Protein AF-A0A4Z0ADA4-F1 (afdb_monomer)

Structure (mmCIF, N/CA/C/O backbone):
data_AF-A0A4Z0ADA4-F1
#
_entry.id   AF-A0A4Z0ADA4-F1
#
loop_
_atom_site.group_PDB
_atom_site.id
_atom_site.type_symbol
_atom_site.label_atom_id
_atom_site.label_alt_id
_atom_site.label_comp_id
_atom_site.label_asym_id
_atom_site.label_entity_id
_atom_site.label_seq_id
_atom_site.pdbx_PDB_ins_code
_atom_site.Cartn_x
_atom_site.Cartn_y
_atom_site.Cartn_z
_atom_site.occupancy
_atom_site.B_iso_or_equiv
_atom_site.auth_seq_id
_atom_site.auth_comp_id
_atom_site.auth_asym_id
_atom_site.auth_atom_id
_atom_site.pdbx_PDB_model_num
ATOM 1 N N . MET A 1 1 ? -15.055 -8.384 21.457 1.00 93.94 1 MET A N 1
ATOM 2 C CA . MET A 1 1 ? -15.969 -7.223 21.439 1.00 93.94 1 MET A CA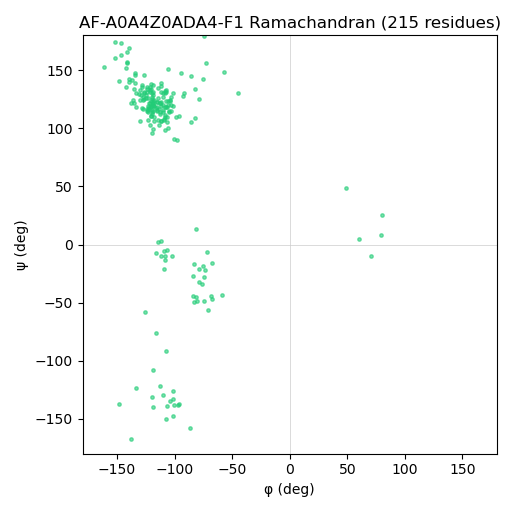 1
ATOM 3 C C . MET A 1 1 ? -16.482 -7.024 20.022 1.00 93.94 1 MET A C 1
ATOM 5 O O . MET A 1 1 ? -15.738 -7.293 19.085 1.00 93.94 1 MET A O 1
ATOM 9 N N . GLN A 1 2 ? -17.731 -6.590 19.859 1.00 96.06 2 GLN A N 1
ATOM 10 C CA . GLN A 1 2 ? -18.304 -6.251 18.555 1.00 96.06 2 GLN A CA 1
ATOM 11 C C . GLN A 1 2 ? -18.929 -4.854 18.621 1.00 96.06 2 GLN A C 1
ATOM 13 O O . GLN A 1 2 ? -19.578 -4.530 19.613 1.00 96.06 2 GLN A O 1
ATOM 18 N N . VAL A 1 3 ? -18.714 -4.047 17.584 1.00 97.62 3 VAL A N 1
ATOM 19 C CA . VAL A 1 3 ? -19.292 -2.709 17.409 1.00 97.62 3 VAL A CA 1
ATOM 20 C C . VAL A 1 3 ? -20.007 -2.683 16.063 1.00 97.62 3 VAL A C 1
ATOM 22 O O . VAL A 1 3 ? -19.400 -2.997 15.039 1.00 97.62 3 VAL A O 1
ATOM 25 N N . GLN A 1 4 ? -21.283 -2.303 16.060 1.00 98.19 4 GLN A N 1
ATOM 26 C CA . GLN A 1 4 ? -22.073 -2.155 14.842 1.00 98.19 4 GLN A CA 1
ATOM 27 C C . GLN A 1 4 ? -22.837 -0.833 14.875 1.00 98.19 4 GLN A C 1
ATOM 29 O O . GLN A 1 4 ? -23.658 -0.614 15.763 1.00 98.19 4 GLN A O 1
ATOM 34 N N . ALA A 1 5 ? -22.552 0.052 13.923 1.00 97.12 5 ALA A N 1
ATOM 35 C CA . ALA A 1 5 ? -23.195 1.361 13.801 1.00 97.12 5 ALA A CA 1
ATOM 36 C C . ALA A 1 5 ? -23.000 1.913 12.387 1.00 97.12 5 ALA A C 1
ATOM 38 O O . ALA A 1 5 ? -21.982 1.630 11.773 1.00 97.12 5 ALA A O 1
ATOM 39 N N . ALA A 1 6 ? -23.902 2.756 11.877 1.00 98.06 6 ALA A N 1
ATOM 40 C CA . ALA A 1 6 ? -23.696 3.392 10.568 1.00 98.06 6 ALA A CA 1
ATOM 41 C C . ALA A 1 6 ? -22.396 4.223 10.535 1.00 98.06 6 ALA A C 1
ATOM 43 O O . ALA A 1 6 ? -21.601 4.130 9.605 1.00 98.06 6 ALA A O 1
ATOM 44 N N . THR A 1 7 ? -22.125 4.992 11.590 1.00 98.38 7 THR A N 1
ATOM 45 C CA . THR A 1 7 ? -20.853 5.700 11.767 1.00 98.38 7 THR A CA 1
ATOM 46 C C . THR A 1 7 ? -20.256 5.365 13.126 1.00 98.38 7 THR A C 1
ATOM 48 O O . THR A 1 7 ? -20.930 5.493 14.145 1.00 98.38 7 THR A O 1
ATOM 51 N N . VAL A 1 8 ? -18.974 5.008 13.142 1.00 98.62 8 VAL A N 1
ATOM 52 C CA . VAL A 1 8 ? -18.160 4.900 14.356 1.00 98.62 8 VAL A CA 1
ATOM 53 C C . VAL A 1 8 ? -17.173 6.061 14.349 1.00 98.62 8 VAL A C 1
ATOM 55 O O . VAL A 1 8 ? -16.285 6.100 13.503 1.00 98.62 8 VAL A O 1
ATOM 58 N N . ARG A 1 9 ? -17.340 7.015 15.271 1.00 98.56 9 ARG A N 1
ATOM 59 C CA . ARG A 1 9 ? -16.343 8.058 15.554 1.00 98.56 9 ARG A CA 1
ATOM 60 C C . ARG A 1 9 ? -15.641 7.712 16.855 1.00 98.56 9 ARG A C 1
ATOM 62 O O . ARG A 1 9 ? -16.312 7.533 17.870 1.00 98.56 9 ARG A O 1
ATOM 69 N N . ASN A 1 10 ? -14.321 7.609 16.820 1.00 98.44 10 ASN A N 1
ATOM 70 C CA . ASN A 1 10 ? -13.512 7.342 17.997 1.00 98.44 10 ASN A CA 1
ATOM 71 C C . ASN A 1 10 ? -12.471 8.443 18.190 1.00 98.44 10 ASN A C 1
ATOM 73 O O . ASN A 1 10 ? -11.470 8.481 17.482 1.00 98.44 10 ASN A O 1
ATOM 77 N N . GLU A 1 11 ? -12.692 9.291 19.189 1.00 98.19 11 GLU A N 1
ATOM 78 C CA . GLU A 1 11 ? -11.723 10.289 19.673 1.00 98.19 11 GLU A CA 1
ATOM 79 C C . GLU A 1 11 ? -11.041 9.831 20.978 1.00 98.19 11 GLU A C 1
ATOM 81 O O . GLU A 1 11 ? -10.076 10.437 21.431 1.00 98.19 11 GLU A O 1
ATOM 86 N N . GLY A 1 12 ? -11.537 8.743 21.582 1.00 97.69 12 GLY A N 1
ATOM 87 C CA . GLY A 1 12 ? -11.034 8.160 22.823 1.00 97.69 12 GLY A CA 1
ATOM 88 C C . GLY A 1 12 ? -10.341 6.822 22.584 1.00 97.69 12 GLY A C 1
ATOM 89 O O . GLY A 1 12 ? -9.465 6.701 21.731 1.00 97.69 12 GLY A O 1
ATOM 90 N N . LYS A 1 13 ? -10.724 5.798 23.353 1.00 95.81 13 LYS A N 1
ATOM 91 C CA . LYS A 1 13 ? -10.190 4.440 23.209 1.00 95.81 13 LYS A CA 1
ATOM 92 C C . LYS A 1 13 ? -11.311 3.426 23.007 1.00 95.81 13 LYS A C 1
ATOM 94 O O . LYS A 1 13 ? -12.223 3.344 23.826 1.00 95.81 13 LYS A O 1
ATOM 99 N N . ILE A 1 14 ? -11.197 2.594 21.977 1.00 96.31 14 ILE A N 1
ATOM 100 C CA . ILE A 1 14 ? -11.996 1.374 21.812 1.00 96.31 14 ILE A CA 1
ATOM 101 C C . ILE A 1 14 ? -11.025 0.204 21.915 1.00 96.31 14 ILE A C 1
ATOM 103 O O . ILE A 1 14 ? -10.229 -0.041 21.009 1.00 96.31 14 ILE A O 1
ATOM 107 N N . VAL A 1 15 ? -11.081 -0.516 23.036 1.00 94.38 15 VAL A N 1
ATOM 108 C CA . VAL A 1 15 ? -10.117 -1.575 23.353 1.00 94.38 15 VAL A CA 1
ATOM 109 C C . VAL A 1 15 ? -10.800 -2.929 23.529 1.00 94.38 15 VAL A C 1
ATOM 111 O O . VAL A 1 15 ? -11.848 -3.037 24.163 1.00 94.38 15 VAL A O 1
ATOM 114 N N . SER A 1 16 ? -10.204 -3.994 22.993 1.00 94.19 16 SER A N 1
ATOM 115 C CA . SER A 1 16 ? -10.592 -5.373 23.292 1.00 94.19 16 SER A CA 1
ATOM 116 C C . SER A 1 16 ? -9.404 -6.156 23.833 1.00 94.19 16 SER A C 1
ATOM 118 O O . SER A 1 16 ? -8.394 -6.312 23.154 1.00 94.19 16 SER A O 1
ATOM 120 N N . GLY A 1 17 ? -9.538 -6.655 25.065 1.00 86.69 17 GLY A N 1
ATOM 121 C CA . GLY A 1 17 ? -8.470 -7.375 25.762 1.00 86.69 17 GLY A CA 1
ATOM 122 C C . GLY A 1 17 ? -7.414 -6.487 26.402 1.00 86.69 17 GLY A C 1
ATOM 123 O O . GLY A 1 17 ? -6.298 -6.948 26.609 1.00 86.69 17 GLY A O 1
ATOM 124 N N . ILE A 1 18 ? -7.772 -5.248 26.734 1.00 82.06 18 ILE A N 1
ATOM 125 C CA . ILE A 1 18 ? -7.020 -4.386 27.646 1.00 82.06 18 ILE A CA 1
ATOM 126 C C . ILE A 1 18 ? -7.919 -4.149 28.862 1.00 82.06 18 ILE A C 1
ATOM 128 O O . ILE A 1 18 ? -9.033 -3.651 28.700 1.00 82.06 18 ILE A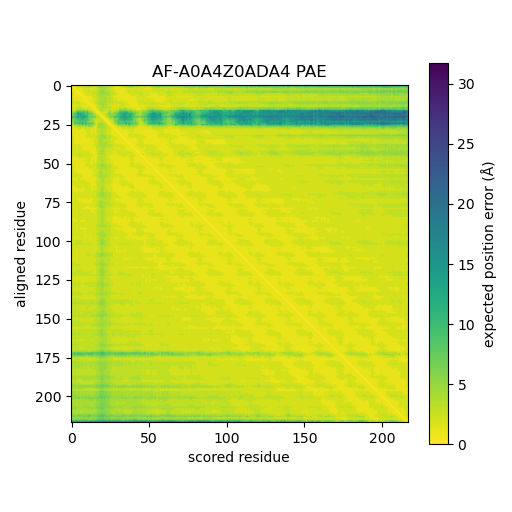 O 1
ATOM 132 N N . GLN A 1 19 ? -7.479 -4.566 30.047 1.00 78.81 19 GLN A N 1
ATOM 133 C CA . GLN A 1 19 ? -8.206 -4.401 31.309 1.00 78.81 19 GLN A CA 1
ATOM 134 C C . GLN A 1 19 ? -7.212 -3.973 32.392 1.00 78.81 19 GLN A C 1
ATOM 136 O O . GLN A 1 19 ? -6.231 -4.679 32.608 1.00 78.81 19 GLN A O 1
ATOM 141 N N . ASP A 1 20 ? -7.437 -2.821 33.031 1.00 82.06 20 ASP A N 1
ATOM 142 C CA . ASP A 1 20 ? -6.551 -2.237 34.058 1.00 82.06 20 ASP A CA 1
ATOM 143 C C . ASP A 1 20 ? -5.071 -2.191 33.624 1.00 82.06 20 ASP A C 1
ATOM 145 O O . ASP A 1 20 ? -4.185 -2.692 34.314 1.00 82.06 20 ASP A O 1
ATOM 149 N N . ASP A 1 21 ? -4.821 -1.690 32.408 1.00 79.75 21 ASP A N 1
ATOM 150 C CA . ASP A 1 21 ? -3.514 -1.655 31.725 1.00 79.75 21 ASP A CA 1
ATOM 151 C C . ASP A 1 21 ? -2.849 -3.023 31.473 1.00 79.75 21 ASP A C 1
ATOM 153 O O . ASP A 1 21 ? -1.754 -3.108 30.911 1.00 79.75 21 ASP A O 1
ATOM 157 N N . LYS A 1 22 ? -3.530 -4.129 31.792 1.00 81.75 22 LYS A N 1
ATOM 158 C CA . LYS A 1 22 ? -3.084 -5.483 31.464 1.00 81.75 22 LYS A CA 1
ATOM 159 C C . LYS A 1 22 ? -3.653 -5.926 30.126 1.00 81.75 22 LYS A C 1
ATOM 161 O O . LYS A 1 22 ? -4.860 -5.888 29.878 1.00 81.75 22 LYS A O 1
ATOM 166 N N . ARG A 1 23 ? -2.767 -6.427 29.264 1.00 83.06 23 ARG A N 1
ATOM 167 C CA . ARG A 1 23 ? -3.145 -7.039 27.990 1.00 83.06 23 ARG A CA 1
ATOM 168 C C . ARG A 1 23 ? -3.556 -8.494 28.208 1.00 83.06 23 ARG A C 1
ATOM 170 O O . ARG A 1 23 ? -2.718 -9.355 28.458 1.00 83.06 23 ARG A O 1
ATOM 177 N N . ILE A 1 24 ? -4.846 -8.776 28.070 1.00 86.81 24 ILE A N 1
ATOM 178 C CA . ILE A 1 24 ? -5.400 -10.132 28.021 1.00 86.81 24 ILE A CA 1
ATOM 179 C C . ILE A 1 24 ? -5.311 -10.603 26.573 1.00 86.81 24 ILE A C 1
ATOM 181 O O . ILE A 1 24 ? -6.077 -10.137 25.731 1.00 86.81 24 ILE A O 1
ATOM 185 N N . ALA A 1 25 ? -4.373 -11.499 26.273 1.00 84.69 25 ALA A N 1
ATOM 186 C CA . ALA A 1 25 ? -4.091 -11.943 24.909 1.00 84.69 25 ALA A CA 1
ATOM 187 C C . ALA A 1 25 ? -5.320 -12.539 24.188 1.00 84.69 25 ALA A C 1
ATOM 189 O O . ALA A 1 25 ? -6.191 -13.162 24.799 1.00 84.69 25 ALA A O 1
ATOM 190 N N . GLY A 1 26 ? -5.369 -12.353 22.865 1.00 86.75 26 GLY A N 1
ATOM 191 C CA . GLY A 1 26 ? -6.292 -13.071 21.981 1.00 86.75 26 GLY A CA 1
ATOM 192 C C . GLY A 1 26 ? -7.734 -12.555 21.940 1.00 86.75 26 GLY A C 1
ATOM 193 O O . GLY A 1 26 ? -8.584 -13.193 21.318 1.00 86.75 26 GLY A O 1
ATOM 194 N N . LYS A 1 27 ? -8.056 -11.411 22.557 1.00 94.31 27 LYS A N 1
ATOM 195 C CA . LYS A 1 27 ? -9.415 -10.855 22.475 1.00 94.31 27 LYS A CA 1
ATOM 196 C C . LYS A 1 27 ? -9.620 -10.145 21.140 1.00 94.31 27 LYS A C 1
ATOM 198 O O . LYS A 1 27 ? -8.871 -9.248 20.766 1.00 94.31 27 LYS A O 1
ATOM 203 N N . GLN A 1 28 ? -10.659 -10.567 20.428 1.00 95.69 28 GLN A N 1
ATOM 204 C CA . GLN A 1 28 ? -10.991 -10.051 19.105 1.00 95.69 28 GLN A CA 1
ATOM 205 C C . GLN A 1 28 ? -11.854 -8.790 19.188 1.00 95.69 28 GLN A C 1
ATOM 207 O O . GLN A 1 28 ? -12.748 -8.698 20.039 1.00 95.69 28 GLN A O 1
ATOM 212 N N . LEU A 1 29 ? -11.650 -7.867 18.253 1.00 97.75 29 LEU A N 1
ATOM 213 C CA . LEU A 1 29 ? -12.504 -6.708 18.014 1.00 97.75 29 LEU A CA 1
ATOM 214 C C . LEU A 1 29 ? -13.059 -6.788 16.593 1.00 97.75 29 LEU A C 1
ATOM 216 O O . LEU A 1 29 ? -12.295 -6.812 15.635 1.00 97.75 29 LEU A O 1
ATOM 220 N N . LYS A 1 30 ? -14.385 -6.810 16.452 1.00 98.56 30 LYS A N 1
ATOM 221 C CA . LYS A 1 30 ? -15.051 -6.643 15.157 1.00 98.56 30 LYS A CA 1
ATOM 222 C C . LYS A 1 30 ? -15.768 -5.298 15.108 1.00 98.56 30 LYS A C 1
ATOM 224 O O . LYS A 1 30 ? -16.536 -4.996 16.020 1.00 98.56 30 LYS A O 1
ATOM 229 N N . ILE A 1 31 ? -15.550 -4.531 14.048 1.00 98.69 31 ILE A N 1
ATOM 230 C CA . ILE A 1 31 ? -16.257 -3.282 13.761 1.00 98.69 31 ILE A CA 1
ATOM 231 C C . ILE A 1 31 ? -16.956 -3.432 12.412 1.00 98.69 31 ILE A C 1
ATOM 233 O O . ILE A 1 31 ? -16.308 -3.704 11.404 1.00 98.69 31 ILE A O 1
ATOM 237 N N . THR A 1 32 ? -18.270 -3.236 12.389 1.00 98.75 32 THR A N 1
ATOM 238 C CA . THR A 1 32 ? -19.053 -3.145 11.154 1.00 98.75 32 THR A CA 1
ATOM 239 C C . THR A 1 32 ? -19.713 -1.774 11.093 1.00 98.75 32 THR A C 1
ATOM 241 O O . THR A 1 32 ? -20.499 -1.427 11.975 1.00 98.75 32 THR A O 1
ATOM 244 N N . ALA A 1 33 ? -19.391 -0.994 10.064 1.00 98.44 33 ALA A N 1
ATOM 245 C CA . ALA A 1 33 ? -19.934 0.345 9.889 1.00 98.44 33 ALA A CA 1
ATOM 246 C C . ALA A 1 33 ? -20.120 0.721 8.419 1.00 98.44 33 ALA A C 1
ATOM 248 O O . ALA A 1 33 ? -19.703 -0.004 7.530 1.00 98.44 33 ALA A O 1
ATOM 249 N N . GLU A 1 34 ? -20.736 1.862 8.133 1.00 98.56 34 GLU A N 1
ATOM 250 C CA . GLU A 1 34 ? -20.573 2.499 6.822 1.00 98.56 34 GLU A CA 1
ATOM 251 C C . GLU A 1 34 ? -19.293 3.336 6.832 1.00 98.56 34 GLU A C 1
ATOM 253 O O . GLU A 1 34 ? -18.482 3.241 5.912 1.00 98.56 34 GLU A O 1
ATOM 258 N N . ARG A 1 35 ? -19.061 4.095 7.908 1.00 98.75 35 ARG A N 1
ATOM 259 C CA . ARG A 1 35 ? -17.850 4.901 8.087 1.00 98.75 35 ARG A CA 1
ATOM 260 C C . ARG A 1 35 ? -17.218 4.690 9.457 1.00 98.75 35 ARG A C 1
ATOM 262 O O . ARG A 1 35 ? -17.887 4.834 10.480 1.00 98.75 35 ARG A O 1
ATOM 269 N N . LEU A 1 36 ? -15.920 4.407 9.464 1.00 98.81 36 LEU A N 1
ATOM 270 C CA . LEU A 1 36 ? -15.072 4.423 10.653 1.00 98.81 36 LEU A CA 1
ATOM 271 C C . LEU A 1 36 ? -14.154 5.647 10.591 1.00 98.81 36 LEU A C 1
ATOM 273 O O . LEU A 1 36 ? -13.412 5.801 9.629 1.00 98.81 36 LEU A O 1
ATOM 277 N N . ASP A 1 37 ? -14.210 6.495 11.609 1.00 98.88 37 ASP A N 1
ATOM 278 C CA . ASP A 1 37 ? -13.354 7.667 11.792 1.00 98.88 37 ASP A CA 1
ATOM 279 C C . ASP A 1 37 ? -12.624 7.510 13.129 1.00 98.88 37 ASP A C 1
ATOM 281 O O . ASP A 1 37 ? -13.227 7.632 14.200 1.00 98.88 37 ASP A O 1
ATOM 285 N N . ASN A 1 38 ? -11.349 7.135 13.061 1.00 98.81 38 ASN A N 1
ATOM 286 C CA . ASN A 1 38 ? -10.506 6.926 14.226 1.00 98.81 38 ASN A CA 1
ATOM 287 C C . ASN A 1 38 ? -9.469 8.041 14.359 1.00 98.81 38 ASN A C 1
ATOM 289 O O . ASN A 1 38 ? -8.494 8.087 13.608 1.00 98.81 38 ASN A O 1
ATOM 293 N N . GLN A 1 39 ? -9.656 8.881 15.370 1.00 98.69 39 GLN A N 1
ATOM 294 C CA . GLN A 1 39 ? -8.739 9.952 15.765 1.00 98.69 39 GLN A CA 1
ATOM 295 C C . GLN A 1 39 ? -8.033 9.629 17.090 1.00 98.69 39 GLN A C 1
ATOM 297 O O . GLN A 1 39 ? -6.959 10.158 17.362 1.00 98.69 39 GLN A O 1
ATOM 302 N N . GLY A 1 40 ? -8.614 8.727 17.887 1.00 98.50 40 GLY A N 1
ATOM 303 C CA . GLY A 1 40 ? -8.036 8.181 19.110 1.00 98.50 40 GLY A CA 1
ATOM 304 C C . GLY A 1 40 ? -7.333 6.835 18.896 1.00 98.50 40 GLY A C 1
ATOM 305 O O . GLY A 1 40 ? -6.600 6.630 17.927 1.00 98.50 40 GLY A O 1
ATOM 306 N N . GLU A 1 41 ? -7.547 5.900 19.822 1.00 97.94 41 GLU A N 1
ATOM 307 C CA . GLU A 1 41 ? -6.932 4.569 19.833 1.00 97.94 41 GLU A CA 1
ATOM 308 C C . GLU A 1 41 ? -7.973 3.462 19.582 1.00 97.94 41 GLU A C 1
ATOM 310 O O . GLU A 1 41 ? -8.931 3.310 20.344 1.00 97.94 41 GLU A O 1
ATOM 315 N N . LEU A 1 42 ? -7.761 2.645 18.548 1.00 97.75 42 LEU A N 1
ATOM 316 C CA . LEU A 1 42 ? -8.396 1.335 18.383 1.00 97.75 42 LEU A CA 1
ATOM 317 C C . LEU A 1 42 ? -7.371 0.262 18.749 1.00 97.75 42 LEU A C 1
ATOM 319 O O . LEU A 1 42 ? -6.328 0.174 18.104 1.00 97.75 42 LEU A O 1
ATOM 323 N N . ASN A 1 43 ? -7.660 -0.564 19.752 1.00 96.19 43 ASN A N 1
ATOM 324 C CA . ASN A 1 43 ? -6.721 -1.581 20.223 1.00 96.19 43 ASN A CA 1
ATOM 325 C C . ASN A 1 43 ? -7.384 -2.961 20.332 1.00 96.19 43 ASN A C 1
ATOM 327 O O . ASN A 1 43 ? -8.378 -3.123 21.041 1.00 96.19 43 ASN A O 1
ATOM 331 N N . ALA A 1 44 ? -6.830 -3.971 19.666 1.00 96.81 44 ALA A N 1
ATOM 332 C CA . ALA A 1 44 ? -7.249 -5.362 19.815 1.00 96.81 44 ALA A CA 1
ATOM 333 C C . ALA A 1 44 ? -6.066 -6.235 20.249 1.00 96.81 44 ALA A C 1
ATOM 335 O O . ALA A 1 44 ? -5.108 -6.428 19.507 1.00 96.81 44 ALA A O 1
ATOM 336 N N . SER A 1 45 ? -6.137 -6.842 21.433 1.00 95.81 45 SER A N 1
ATOM 337 C CA . SER A 1 45 ? -5.070 -7.736 21.902 1.00 95.81 45 SER A CA 1
ATOM 338 C C . SER A 1 45 ? -4.948 -9.032 21.085 1.00 95.81 45 SER A C 1
ATOM 340 O O . SER A 1 45 ? -3.951 -9.744 21.221 1.00 95.81 45 SER A O 1
ATOM 342 N N . GLY A 1 46 ? -5.975 -9.356 20.292 1.00 97.12 46 GLY A N 1
ATOM 343 C CA . GLY A 1 46 ? -6.021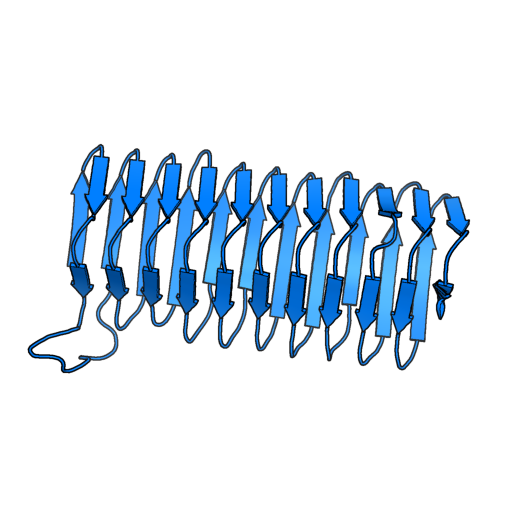 -10.409 19.283 1.00 97.12 46 GLY A CA 1
ATOM 344 C C . GLY A 1 46 ? -6.294 -9.833 17.890 1.00 97.12 46 GLY A C 1
ATOM 345 O O . GLY A 1 46 ? -5.644 -8.885 17.459 1.00 97.12 46 GLY A O 1
ATOM 346 N N . HIS A 1 47 ? -7.254 -10.421 17.175 1.00 98.19 47 HIS A N 1
ATOM 347 C CA . HIS A 1 47 ? -7.591 -10.007 15.813 1.00 98.19 47 HIS A CA 1
ATOM 348 C C . HIS A 1 47 ? -8.538 -8.796 15.779 1.00 98.19 47 HIS A C 1
ATOM 350 O O . HIS A 1 47 ? -9.566 -8.793 16.465 1.00 98.19 47 HIS A O 1
ATOM 356 N N . LEU A 1 48 ? -8.222 -7.808 14.942 1.00 98.69 48 LEU A N 1
ATOM 357 C CA . LEU A 1 48 ? -9.109 -6.711 14.562 1.00 98.69 48 LEU A CA 1
ATOM 358 C C . LEU A 1 48 ? -9.710 -6.977 13.175 1.00 98.69 48 LEU A C 1
ATOM 360 O O . LEU A 1 48 ? -8.985 -7.019 12.188 1.00 98.69 48 LEU A O 1
ATOM 364 N N . ALA A 1 49 ? -11.033 -7.083 13.090 1.00 98.81 49 ALA A N 1
ATOM 365 C CA . ALA A 1 49 ? -11.760 -7.144 11.826 1.00 98.81 49 ALA A CA 1
ATOM 366 C C . ALA A 1 49 ? -12.596 -5.872 11.640 1.00 98.81 49 ALA A C 1
ATOM 368 O O . ALA A 1 49 ? -13.494 -5.601 12.439 1.00 98.81 49 ALA A O 1
ATOM 369 N N . VAL A 1 50 ? -12.332 -5.107 10.583 1.00 98.88 50 VAL A N 1
ATOM 370 C CA . VAL A 1 50 ? -13.115 -3.924 10.203 1.00 98.88 50 VAL A CA 1
ATOM 371 C C . VAL A 1 50 ? -13.804 -4.195 8.874 1.00 98.88 50 VAL A C 1
ATOM 373 O O . VAL A 1 50 ? -13.145 -4.539 7.901 1.00 98.88 50 VAL A O 1
ATOM 376 N N . GLN A 1 51 ? -15.121 -4.016 8.836 1.00 98.88 51 GLN A N 1
ATOM 377 C CA . GLN A 1 51 ? -15.928 -4.033 7.619 1.00 98.88 51 GLN A CA 1
ATOM 378 C C . GLN A 1 51 ? -16.632 -2.685 7.495 1.00 98.88 51 GLN A C 1
ATOM 380 O O . GLN A 1 51 ? -17.502 -2.370 8.310 1.00 98.88 51 GLN A O 1
ATOM 385 N N . ALA A 1 52 ? -16.235 -1.881 6.510 1.00 98.75 52 ALA A N 1
ATOM 386 C CA . ALA A 1 52 ? -16.758 -0.535 6.305 1.00 98.75 52 ALA A CA 1
ATOM 387 C C . ALA A 1 52 ? -16.979 -0.195 4.825 1.00 98.75 52 ALA A C 1
ATOM 389 O O . ALA A 1 52 ? -16.526 -0.915 3.940 1.00 98.75 52 ALA A O 1
ATOM 390 N N . ASN A 1 53 ? -17.652 0.917 4.523 1.00 98.56 53 ASN A N 1
ATOM 391 C CA . ASN A 1 53 ? -17.522 1.534 3.199 1.00 98.56 53 ASN A CA 1
ATOM 392 C C . ASN A 1 53 ? -16.246 2.382 3.153 1.00 98.56 53 ASN A C 1
ATOM 394 O O . ASN A 1 53 ? -15.477 2.266 2.203 1.00 98.56 53 ASN A O 1
ATOM 398 N N . ALA A 1 54 ? -16.001 3.177 4.198 1.00 98.81 54 ALA A N 1
ATOM 399 C CA . ALA A 1 54 ? -14.812 4.011 4.327 1.00 98.81 54 ALA A CA 1
ATOM 400 C C . ALA A 1 54 ? -14.186 3.904 5.725 1.00 98.81 54 ALA A C 1
ATOM 402 O O . ALA A 1 54 ? -14.891 3.918 6.740 1.00 98.81 54 ALA A O 1
ATOM 403 N N . VAL A 1 55 ? -12.857 3.845 5.770 1.00 98.94 55 VAL A N 1
ATOM 404 C CA . VAL A 1 55 ? -12.056 3.922 6.995 1.00 98.94 55 VAL A CA 1
ATOM 405 C C . VAL A 1 55 ? -11.148 5.139 6.900 1.00 98.94 55 VAL A C 1
ATOM 407 O O . VAL A 1 55 ? -10.345 5.238 5.980 1.00 98.94 55 VAL A O 1
ATOM 410 N N . GLN A 1 56 ? -11.249 6.039 7.870 1.00 98.94 56 GLN A N 1
ATOM 411 C CA . GLN A 1 56 ? -10.308 7.127 8.076 1.00 98.94 56 GLN A CA 1
ATOM 412 C C . GLN A 1 56 ? -9.604 6.915 9.413 1.00 98.94 56 GLN A C 1
ATOM 414 O O . GLN A 1 56 ? -10.250 6.823 10.456 1.00 98.94 56 GLN A O 1
ATOM 419 N N . ASN A 1 57 ? -8.279 6.840 9.376 1.00 98.88 57 ASN A N 1
ATOM 420 C CA . ASN A 1 57 ? -7.442 6.756 10.560 1.00 98.88 57 ASN A CA 1
ATOM 421 C C . ASN A 1 57 ? -6.471 7.936 10.596 1.00 98.88 57 ASN A C 1
ATOM 423 O O . ASN A 1 57 ? -5.536 8.001 9.798 1.00 98.88 57 ASN A O 1
ATOM 427 N N . THR A 1 58 ? -6.686 8.844 11.542 1.00 98.88 58 THR A N 1
ATOM 428 C CA . THR A 1 58 ? -5.741 9.914 11.892 1.00 98.88 58 THR A CA 1
ATOM 429 C C . THR A 1 58 ? -5.084 9.667 13.253 1.00 98.88 58 THR A C 1
ATOM 431 O O . THR A 1 58 ? -4.100 10.323 13.579 1.00 98.88 58 THR A O 1
ATOM 434 N N . GLY A 1 59 ? -5.619 8.728 14.040 1.00 98.75 59 GLY A N 1
ATOM 435 C CA . GLY A 1 59 ? -5.070 8.281 15.315 1.00 98.75 59 GLY A CA 1
ATOM 436 C C . GLY A 1 59 ? -4.237 7.004 15.186 1.00 98.75 59 GLY A C 1
ATOM 437 O O . GLY A 1 59 ? -3.453 6.826 14.251 1.00 98.75 59 GLY A O 1
ATOM 438 N N . LYS A 1 60 ? -4.411 6.091 16.144 1.00 98.75 60 LYS A N 1
ATOM 439 C CA . LYS A 1 60 ? -3.687 4.818 16.209 1.00 98.75 60 LYS A CA 1
ATOM 440 C C . LYS A 1 60 ? -4.637 3.628 16.134 1.00 98.75 60 LYS A C 1
ATOM 442 O O . LYS A 1 60 ? -5.592 3.539 16.903 1.00 98.75 60 LYS A O 1
ATOM 447 N N . ILE A 1 61 ? -4.312 2.678 15.267 1.00 98.75 61 ILE A N 1
ATOM 448 C CA . ILE A 1 61 ? -4.868 1.327 15.256 1.00 98.75 61 ILE A CA 1
ATOM 449 C C . ILE A 1 61 ? -3.743 0.369 15.634 1.00 98.75 61 ILE A C 1
ATOM 451 O O . ILE A 1 61 ? -2.708 0.335 14.974 1.00 98.75 61 ILE A O 1
ATOM 455 N N . ALA A 1 62 ? -3.938 -0.401 16.698 1.00 98.12 62 ALA A N 1
ATOM 456 C CA . ALA A 1 62 ? -3.006 -1.424 17.148 1.00 98.12 62 ALA A CA 1
ATOM 457 C C . ALA A 1 62 ? -3.727 -2.766 17.289 1.00 98.12 62 ALA A C 1
ATOM 459 O O . ALA A 1 62 ? -4.777 -2.847 17.930 1.00 98.12 62 ALA A O 1
ATOM 460 N N . ALA A 1 63 ? -3.174 -3.832 16.717 1.00 98.12 63 ALA A N 1
ATOM 461 C CA . ALA A 1 63 ? -3.737 -5.167 16.887 1.00 98.12 63 ALA A CA 1
ATOM 462 C C . ALA A 1 63 ? -2.665 -6.258 16.910 1.00 98.12 63 ALA A C 1
ATOM 464 O O . ALA A 1 63 ? -1.541 -6.047 16.464 1.00 98.12 63 ALA A O 1
ATOM 465 N N . ASN A 1 64 ? -3.005 -7.456 17.390 1.00 97.88 64 ASN A N 1
ATOM 466 C CA . ASN A 1 64 ? -2.134 -8.605 17.148 1.00 97.88 64 ASN A CA 1
ATOM 467 C C . ASN A 1 64 ? -2.128 -8.954 15.655 1.00 97.88 64 ASN A C 1
ATOM 469 O O . ASN A 1 64 ? -1.065 -9.084 15.079 1.00 97.88 64 ASN A O 1
ATOM 473 N N . SER A 1 65 ? -3.294 -9.028 15.016 1.00 98.75 65 SER A N 1
ATOM 474 C CA . SER A 1 65 ? -3.442 -9.075 13.553 1.00 98.75 65 SER A CA 1
ATOM 475 C C . SER A 1 65 ? -4.646 -8.238 13.141 1.00 98.75 65 SER A C 1
ATOM 477 O O . SER A 1 65 ? -5.557 -8.042 13.952 1.00 98.75 65 SER A O 1
ATOM 479 N N . ALA A 1 66 ? -4.688 -7.756 11.901 1.00 98.81 66 ALA A N 1
ATOM 480 C CA . ALA A 1 66 ? -5.812 -6.949 11.437 1.00 98.81 66 ALA A CA 1
ATOM 481 C C . ALA A 1 66 ? -6.235 -7.278 10.005 1.00 98.81 66 ALA A C 1
ATOM 483 O O . ALA A 1 66 ? -5.403 -7.509 9.132 1.00 98.81 66 ALA A O 1
ATOM 484 N N . LYS A 1 67 ? -7.548 -7.249 9.769 1.00 98.88 67 LYS A N 1
ATOM 485 C CA . LYS A 1 67 ? -8.165 -7.260 8.444 1.00 98.88 67 LYS A CA 1
ATOM 486 C C . LYS A 1 67 ? -9.077 -6.044 8.310 1.00 98.88 67 LYS A C 1
ATOM 488 O O . LYS A 1 67 ? -10.059 -5.925 9.046 1.00 98.88 67 LYS A O 1
ATOM 493 N N . LEU A 1 68 ? -8.752 -5.150 7.383 1.00 98.88 68 LEU A N 1
ATOM 494 C CA . LEU A 1 68 ? -9.546 -3.974 7.052 1.00 98.88 68 LEU A CA 1
ATOM 495 C C . LEU A 1 68 ? -10.173 -4.186 5.676 1.00 98.88 68 LEU A C 1
ATOM 497 O O . LEU A 1 68 ? -9.482 -4.146 4.665 1.00 98.88 68 LEU A O 1
ATOM 501 N N . GLU A 1 69 ? -11.480 -4.416 5.646 1.00 98.88 69 GLU A N 1
ATOM 502 C CA . GLU A 1 69 ? -12.280 -4.535 4.429 1.00 98.88 69 GLU A CA 1
ATOM 503 C C . GLU A 1 69 ? -13.119 -3.260 4.277 1.00 98.88 69 GLU A C 1
ATOM 505 O O . GLU A 1 69 ? -14.147 -3.096 4.941 1.00 98.88 69 GLU A O 1
ATOM 510 N N . ALA A 1 70 ? -12.676 -2.338 3.424 1.00 98.69 70 ALA A N 1
ATOM 511 C CA . ALA A 1 70 ? -13.413 -1.126 3.084 1.00 98.69 70 ALA A CA 1
ATOM 512 C C . ALA A 1 70 ? -13.956 -1.232 1.655 1.00 98.69 70 ALA A C 1
ATOM 514 O O . ALA A 1 70 ? -13.229 -1.584 0.743 1.00 98.69 70 ALA A O 1
ATOM 515 N N . LYS A 1 71 ? -15.228 -0.923 1.403 1.00 98.69 71 LYS A N 1
ATOM 516 C CA . LYS A 1 71 ? -15.764 -1.023 0.030 1.00 98.69 71 LYS A CA 1
ATOM 517 C C . LYS A 1 71 ? -15.278 0.077 -0.910 1.00 98.69 71 LYS A C 1
ATOM 519 O O . LYS A 1 71 ? -15.403 -0.093 -2.115 1.00 98.69 71 LYS A O 1
ATOM 524 N N . GLN A 1 72 ? -14.834 1.212 -0.376 1.00 98.81 72 GLN A N 1
ATOM 525 C CA . GLN A 1 72 ? -14.460 2.394 -1.153 1.00 98.81 72 GLN A CA 1
ATOM 526 C C . GLN A 1 72 ? -13.045 2.845 -0.817 1.00 98.81 72 GLN A C 1
ATOM 528 O O . GLN A 1 72 ? -12.203 2.907 -1.703 1.00 98.81 72 GLN A O 1
ATOM 533 N N . GLN A 1 73 ? -12.768 3.149 0.451 1.00 98.81 73 GLN A N 1
ATOM 534 C CA . GLN A 1 73 ? -11.514 3.811 0.790 1.00 98.81 73 GLN A CA 1
ATOM 535 C C . GLN A 1 73 ? -10.990 3.429 2.169 1.00 98.81 73 GLN A C 1
ATOM 537 O O . GLN A 1 73 ? -11.741 3.372 3.148 1.00 98.81 73 GLN A O 1
ATOM 542 N N . VAL A 1 74 ? -9.674 3.263 2.251 1.00 98.94 74 VAL A N 1
ATOM 543 C CA . VAL A 1 74 ? -8.911 3.337 3.494 1.00 98.94 74 VAL A CA 1
ATOM 544 C C . VAL A 1 74 ? -7.978 4.532 3.373 1.00 98.94 74 VAL A C 1
ATOM 546 O O . VAL A 1 74 ? -7.094 4.542 2.525 1.00 98.94 74 VAL A O 1
ATOM 549 N N . LYS A 1 75 ? -8.178 5.537 4.223 1.00 98.94 75 LYS A N 1
ATOM 550 C CA . LYS A 1 75 ? -7.290 6.688 4.356 1.00 98.94 75 LYS A CA 1
ATOM 551 C C . LYS A 1 75 ? -6.568 6.609 5.689 1.00 98.94 75 LYS A C 1
ATOM 553 O O . LYS A 1 75 ? -7.195 6.698 6.747 1.00 98.94 75 LYS A O 1
ATOM 558 N N . ASN A 1 76 ? -5.253 6.466 5.641 1.00 98.94 76 ASN A N 1
ATOM 559 C CA . ASN A 1 76 ? -4.403 6.429 6.816 1.00 98.94 76 ASN A CA 1
ATOM 560 C C . ASN A 1 76 ? -3.424 7.603 6.799 1.00 98.94 76 ASN A C 1
ATOM 562 O O . ASN A 1 76 ? -2.478 7.615 6.019 1.00 98.94 76 ASN A O 1
ATOM 566 N N . SER A 1 77 ? -3.635 8.559 7.699 1.00 98.88 77 SER A N 1
ATOM 567 C CA . SER A 1 77 ? -2.671 9.622 8.014 1.00 98.88 77 SER A CA 1
ATOM 568 C C . SER A 1 77 ? -2.137 9.519 9.448 1.00 98.88 77 SER A C 1
ATOM 570 O O . SER A 1 77 ? -1.390 10.385 9.891 1.00 98.88 77 SER A O 1
ATOM 572 N N . GLY A 1 78 ? -2.562 8.491 10.187 1.00 98.81 78 GLY A N 1
ATOM 573 C CA . GLY A 1 78 ? -2.064 8.132 11.510 1.00 98.81 78 GLY A CA 1
ATOM 574 C C . GLY A 1 78 ? -1.183 6.884 11.455 1.00 98.81 78 GLY A C 1
ATOM 575 O O . GLY A 1 78 ? -0.375 6.708 10.542 1.00 98.81 78 GLY A O 1
ATOM 576 N N . GLN A 1 79 ? -1.342 5.994 12.432 1.00 98.88 79 GLN A N 1
ATOM 577 C CA . GLN A 1 79 ? -0.587 4.742 12.522 1.00 98.88 79 GLN A CA 1
ATOM 578 C C . GLN A 1 79 ? -1.513 3.528 12.533 1.00 98.88 79 GLN A C 1
ATOM 580 O O . GLN A 1 79 ? -2.464 3.481 13.316 1.00 98.88 79 GLN A O 1
ATOM 585 N N . ILE A 1 80 ? -1.191 2.523 11.724 1.00 98.88 80 ILE A N 1
ATOM 586 C CA . ILE A 1 80 ? -1.748 1.172 11.811 1.00 98.88 80 ILE A CA 1
ATOM 587 C C . ILE A 1 80 ? -0.578 0.228 12.063 1.00 98.88 80 ILE A C 1
ATOM 589 O O . ILE A 1 80 ? 0.305 0.108 11.219 1.00 98.88 80 ILE A O 1
ATOM 593 N N . VAL A 1 81 ? -0.559 -0.402 13.237 1.00 98.81 81 VAL A N 1
ATOM 594 C CA . VAL A 1 81 ? 0.547 -1.252 13.693 1.00 98.81 81 VAL A CA 1
ATOM 595 C C . VAL A 1 81 ? 0.018 -2.622 14.103 1.00 98.81 81 VAL A C 1
ATOM 597 O O . VAL A 1 81 ? -0.864 -2.716 14.962 1.00 98.81 81 VAL A O 1
ATOM 600 N N . THR A 1 82 ? 0.568 -3.689 13.528 1.00 98.81 82 THR A N 1
ATOM 601 C CA . THR A 1 82 ? 0.216 -5.068 13.885 1.00 98.81 82 THR A CA 1
ATOM 602 C C . THR A 1 82 ? 1.434 -5.912 14.247 1.00 98.81 82 THR A C 1
ATOM 604 O O . THR A 1 82 ? 2.515 -5.740 13.700 1.00 98.81 82 THR A O 1
ATOM 607 N N . ALA A 1 83 ? 1.270 -6.835 15.196 1.00 98.44 83 ALA A N 1
ATOM 608 C CA . ALA A 1 83 ? 2.337 -7.772 15.579 1.00 98.44 83 ALA A CA 1
ATOM 609 C C . ALA A 1 83 ? 2.427 -9.005 14.656 1.00 98.44 83 ALA A C 1
ATOM 611 O O . ALA A 1 83 ? 3.389 -9.756 14.694 1.00 98.44 83 ALA A O 1
ATOM 612 N N . GLN A 1 84 ? 1.379 -9.256 13.886 1.00 98.62 84 GLN A N 1
ATOM 613 C CA . GLN A 1 84 ? 1.239 -10.306 12.886 1.00 98.62 84 GLN A CA 1
ATOM 614 C C . GLN A 1 84 ? 0.550 -9.686 11.667 1.00 98.62 84 GLN A C 1
ATOM 616 O O . GLN A 1 84 ? 0.373 -8.470 11.606 1.00 98.62 84 GLN A O 1
ATOM 621 N N . THR A 1 85 ? 0.088 -10.514 10.734 1.00 98.81 85 THR A N 1
ATOM 622 C CA . THR A 1 85 ? -0.450 -10.075 9.448 1.00 98.81 85 THR A CA 1
ATOM 623 C C . THR A 1 85 ? -1.421 -8.888 9.515 1.00 98.81 85 THR A C 1
ATOM 625 O O . THR A 1 85 ? -2.427 -8.911 10.241 1.00 98.81 85 THR A O 1
ATOM 628 N N . LEU A 1 86 ? -1.152 -7.894 8.667 1.00 98.94 86 LEU A N 1
ATOM 629 C CA . LEU A 1 86 ? -2.073 -6.826 8.289 1.00 98.94 86 LEU A CA 1
ATOM 630 C C . LEU A 1 86 ? -2.607 -7.112 6.884 1.00 98.94 86 LEU A C 1
ATOM 632 O O . LEU A 1 86 ? -1.840 -7.274 5.941 1.00 98.94 86 LEU A O 1
ATOM 636 N N . THR A 1 87 ? -3.926 -7.178 6.727 1.00 98.94 87 THR A N 1
ATOM 637 C CA . THR A 1 87 ? -4.587 -7.263 5.419 1.00 98.94 87 THR A CA 1
ATOM 638 C C . THR A 1 87 ? -5.485 -6.055 5.206 1.00 98.94 87 THR A C 1
ATOM 640 O O . THR A 1 87 ? -6.335 -5.760 6.048 1.00 98.94 87 THR A O 1
ATOM 643 N N . VAL A 1 88 ? -5.329 -5.386 4.069 1.00 98.94 88 VAL A N 1
ATOM 644 C CA . VAL A 1 88 ? -6.163 -4.265 3.635 1.00 98.94 88 VAL A CA 1
ATOM 645 C C . VAL A 1 88 ? -6.796 -4.620 2.295 1.00 98.94 88 VAL A C 1
ATOM 647 O O . VAL A 1 88 ? -6.099 -4.907 1.327 1.00 98.94 88 VAL A O 1
ATOM 650 N N . THR A 1 89 ? -8.122 -4.604 2.235 1.00 98.94 89 THR A N 1
ATOM 651 C CA . THR A 1 89 ? -8.890 -4.786 1.002 1.00 98.94 89 THR A CA 1
ATOM 652 C C . THR A 1 89 ? -9.774 -3.567 0.810 1.00 98.94 89 THR A C 1
ATOM 654 O O . THR A 1 89 ? -10.611 -3.273 1.666 1.00 98.94 89 THR A O 1
ATOM 657 N N . THR A 1 90 ? -9.563 -2.836 -0.279 1.00 98.94 90 THR A N 1
ATOM 658 C CA . THR A 1 90 ? -10.263 -1.578 -0.565 1.00 98.94 90 THR A CA 1
ATOM 659 C C . THR A 1 90 ? -10.378 -1.323 -2.062 1.00 98.94 90 THR A C 1
ATOM 661 O O . THR A 1 90 ? -9.838 -2.092 -2.840 1.00 98.94 90 THR A O 1
ATOM 664 N N . LYS A 1 91 ? -11.089 -0.280 -2.499 1.00 98.88 91 LYS A N 1
ATOM 665 C CA . LYS A 1 91 ? -10.895 0.238 -3.863 1.00 98.88 91 LYS A CA 1
ATOM 666 C C . LYS A 1 91 ? -9.711 1.191 -3.882 1.00 98.88 91 LYS A C 1
ATOM 668 O O . LYS A 1 91 ? -8.798 1.009 -4.668 1.00 98.88 91 LYS A O 1
ATOM 673 N N . GLN A 1 92 ? -9.680 2.139 -2.953 1.00 98.94 92 GLN A N 1
ATOM 674 C CA . GLN A 1 92 ? -8.596 3.107 -2.826 1.00 98.94 92 GLN A CA 1
ATOM 675 C C . GLN A 1 92 ? -7.910 2.990 -1.462 1.00 98.94 92 GLN A C 1
ATOM 677 O O . GLN A 1 92 ? -8.579 2.964 -0.421 1.00 98.94 92 GLN A O 1
ATOM 682 N N . LEU A 1 93 ? -6.583 2.909 -1.461 1.00 98.94 93 LEU A N 1
ATOM 683 C CA . LEU A 1 93 ? -5.747 3.044 -0.272 1.00 98.94 93 LEU A CA 1
ATOM 684 C C . LEU A 1 93 ? -4.925 4.327 -0.393 1.00 98.94 93 LEU A C 1
ATOM 686 O O . LEU A 1 93 ? -4.024 4.381 -1.219 1.00 98.94 93 LEU A O 1
ATOM 690 N N . ASP A 1 94 ? -5.189 5.300 0.479 1.00 98.94 94 ASP A N 1
ATOM 691 C CA . ASP A 1 94 ? -4.348 6.489 0.634 1.00 98.94 94 ASP A CA 1
ATOM 692 C C . ASP A 1 94 ? -3.573 6.379 1.947 1.00 98.94 94 ASP A C 1
ATOM 694 O O . ASP A 1 94 ? -4.149 6.491 3.038 1.00 98.94 94 ASP A O 1
ATOM 698 N N . ASN A 1 95 ? -2.265 6.174 1.863 1.00 98.94 95 ASN A N 1
ATOM 699 C CA . ASN A 1 95 ? -1.388 6.120 3.021 1.00 98.94 95 ASN A CA 1
ATOM 700 C C . ASN A 1 95 ? -0.415 7.299 3.018 1.00 98.94 95 ASN A C 1
ATOM 702 O O . ASN A 1 95 ? 0.598 7.279 2.325 1.00 98.94 95 ASN A O 1
ATOM 706 N N . SER A 1 96 ? -0.699 8.299 3.850 1.00 98.94 96 SER A N 1
ATOM 707 C CA . SER A 1 96 ? 0.227 9.391 4.182 1.00 98.94 96 SER A CA 1
ATOM 708 C C . SER A 1 96 ? 0.803 9.274 5.599 1.00 98.94 96 SER A C 1
ATOM 710 O O . SER A 1 96 ? 1.649 10.068 6.000 1.00 98.94 96 SER A O 1
ATOM 712 N N . GLY A 1 97 ? 0.336 8.286 6.367 1.00 98.88 97 GLY A N 1
ATOM 713 C CA . GLY A 1 97 ? 0.822 7.940 7.697 1.00 98.88 97 GLY A CA 1
ATOM 714 C C . GLY A 1 97 ? 1.754 6.729 7.669 1.00 98.88 97 GLY A C 1
ATOM 715 O O . GLY A 1 97 ? 2.685 6.644 6.871 1.00 98.88 97 GLY A O 1
ATOM 716 N N . THR A 1 98 ? 1.523 5.778 8.570 1.00 98.94 98 THR A N 1
ATOM 717 C CA . THR A 1 98 ? 2.308 4.539 8.660 1.00 98.94 98 THR A CA 1
ATOM 718 C C . THR A 1 98 ? 1.411 3.309 8.691 1.00 98.94 98 THR A C 1
ATOM 720 O O . THR A 1 98 ? 0.512 3.225 9.533 1.00 98.94 98 THR A O 1
ATOM 723 N N . LEU A 1 99 ? 1.699 2.347 7.816 1.00 98.94 99 LEU A N 1
ATOM 724 C CA . LEU A 1 99 ? 1.283 0.952 7.940 1.00 98.94 99 LEU A CA 1
ATOM 725 C C . LEU A 1 99 ? 2.517 0.144 8.341 1.00 98.94 99 LEU A C 1
ATOM 727 O O . LEU A 1 99 ? 3.507 0.157 7.617 1.00 98.94 99 LEU A O 1
ATOM 731 N N . HIS A 1 100 ? 2.480 -0.524 9.489 1.00 98.88 100 HIS A N 1
ATOM 732 C CA . HIS A 1 100 ? 3.611 -1.288 10.013 1.00 98.88 100 HIS A CA 1
ATOM 733 C C . HIS A 1 100 ? 3.150 -2.647 10.521 1.00 98.88 100 HIS A C 1
ATOM 735 O O . HIS A 1 100 ? 2.181 -2.734 11.279 1.00 98.88 100 HIS A O 1
ATOM 741 N N . THR A 1 101 ? 3.865 -3.701 10.153 1.00 98.81 101 THR A N 1
ATOM 742 C CA . THR A 1 101 ? 3.622 -5.053 10.658 1.00 98.81 101 THR A CA 1
ATOM 743 C C . THR A 1 101 ? 4.928 -5.782 10.944 1.00 98.81 101 THR A C 1
ATOM 745 O O . THR A 1 101 ? 5.871 -5.714 10.160 1.00 98.81 101 THR A O 1
ATOM 748 N N . GLU A 1 102 ? 4.959 -6.521 12.052 1.00 98.75 102 GLU A N 1
ATOM 749 C CA . GLU A 1 102 ? 6.064 -7.424 12.421 1.00 98.75 102 GLU A CA 1
ATOM 750 C C . GLU A 1 102 ? 5.982 -8.795 11.708 1.00 98.75 102 GLU A C 1
ATOM 752 O O . GLU A 1 102 ? 6.651 -9.745 12.099 1.00 98.75 102 GLU A O 1
ATOM 757 N N . SER A 1 103 ? 5.136 -8.923 10.682 1.00 98.75 103 SER A N 1
ATOM 758 C CA . SER A 1 103 ? 4.960 -10.125 9.849 1.00 98.75 103 SER A CA 1
ATOM 759 C C . SER A 1 103 ? 4.576 -9.681 8.428 1.00 98.75 103 SER A C 1
ATOM 761 O O . SER A 1 103 ? 5.120 -8.698 7.925 1.00 98.75 103 SER A O 1
ATOM 763 N N . ASP A 1 104 ? 3.618 -10.347 7.787 1.00 98.81 104 ASP A N 1
ATOM 764 C CA . ASP A 1 104 ? 3.155 -10.031 6.438 1.00 98.81 104 ASP A CA 1
ATOM 765 C C . ASP A 1 104 ? 2.260 -8.784 6.380 1.00 98.81 104 ASP A C 1
ATOM 767 O O . ASP A 1 104 ? 1.354 -8.598 7.205 1.00 98.81 104 ASP A O 1
ATOM 771 N N . LEU A 1 105 ? 2.411 -7.990 5.324 1.00 98.94 105 LEU A N 1
ATOM 772 C CA . LEU A 1 105 ? 1.469 -6.954 4.913 1.00 98.94 105 LEU A CA 1
ATOM 773 C C . LEU A 1 105 ? 0.877 -7.329 3.554 1.00 98.94 105 LEU A C 1
ATOM 775 O O . LEU A 1 105 ? 1.596 -7.519 2.576 1.00 98.94 105 LEU A O 1
ATOM 779 N N . ARG A 1 106 ? -0.452 -7.429 3.482 1.00 98.94 106 ARG A N 1
ATOM 780 C CA . ARG A 1 106 ? -1.189 -7.736 2.250 1.00 98.94 106 ARG A CA 1
ATOM 781 C C . ARG A 1 106 ? -2.144 -6.600 1.899 1.00 98.94 106 ARG A C 1
ATOM 783 O O . ARG A 1 106 ? -3.000 -6.251 2.712 1.00 98.94 106 ARG A O 1
ATOM 790 N N . VAL A 1 107 ? -2.042 -6.063 0.688 1.00 98.94 107 VAL A N 1
ATOM 791 C CA . VAL A 1 107 ? -2.968 -5.062 0.141 1.00 98.94 107 VAL A CA 1
ATOM 792 C C . VAL A 1 107 ? -3.600 -5.600 -1.135 1.00 98.94 107 VAL A C 1
ATOM 794 O O . VAL A 1 107 ? -2.905 -6.083 -2.023 1.00 98.94 107 VAL A O 1
ATOM 797 N N . VAL A 1 108 ? -4.922 -5.490 -1.224 1.00 98.94 108 VAL A N 1
ATOM 798 C CA . VAL A 1 108 ? -5.685 -5.676 -2.462 1.00 98.94 108 VAL A CA 1
ATOM 799 C C . VAL A 1 108 ? -6.495 -4.406 -2.689 1.00 98.94 108 VAL A C 1
ATOM 801 O O . VAL A 1 108 ? -7.360 -4.080 -1.868 1.00 98.94 108 VAL A O 1
ATOM 804 N N . ALA A 1 109 ? -6.194 -3.678 -3.760 1.00 98.88 109 ALA A N 1
ATOM 805 C CA . ALA A 1 109 ? -6.842 -2.413 -4.088 1.00 98.88 109 ALA A CA 1
ATOM 806 C C . ALA A 1 109 ? -7.082 -2.248 -5.595 1.00 98.88 109 ALA A C 1
ATOM 808 O O . ALA A 1 109 ? -6.523 -2.982 -6.394 1.00 98.88 109 ALA A O 1
ATOM 809 N N . GLU A 1 110 ? -7.913 -1.290 -5.997 1.00 98.81 110 GLU A N 1
ATOM 810 C CA . GLU A 1 110 ? -7.892 -0.770 -7.372 1.00 98.81 110 GLU A CA 1
ATOM 811 C C . GLU A 1 110 ? -6.741 0.246 -7.482 1.00 98.81 110 GLU A C 1
ATOM 813 O O . GLU A 1 110 ? -5.882 0.120 -8.343 1.00 98.81 110 GLU A O 1
ATOM 818 N N . SER A 1 111 ? -6.641 1.188 -6.540 1.00 98.88 111 SER A N 1
ATOM 819 C CA . SER A 1 111 ? -5.581 2.200 -6.498 1.00 98.88 111 SER A CA 1
ATOM 820 C C . SER A 1 111 ? -4.889 2.246 -5.136 1.00 98.88 111 SER A C 1
ATOM 822 O O . SER A 1 111 ? -5.544 2.230 -4.086 1.00 98.88 111 SER A O 1
ATOM 824 N N . VAL A 1 112 ? -3.558 2.325 -5.155 1.00 99.00 112 VAL A N 1
ATOM 825 C CA . VAL A 1 112 ? -2.716 2.546 -3.974 1.00 99.00 112 VAL A CA 1
ATOM 826 C C . VAL A 1 112 ? -1.907 3.827 -4.157 1.00 99.00 112 VAL A C 1
ATOM 828 O O . VAL A 1 112 ? -1.079 3.909 -5.058 1.00 99.00 112 VAL A O 1
ATOM 831 N N . ASP A 1 113 ? -2.099 4.798 -3.268 1.00 98.94 113 ASP A N 1
ATOM 832 C CA . ASP A 1 113 ? -1.247 5.980 -3.127 1.00 98.94 113 ASP A CA 1
ATOM 833 C C . ASP A 1 113 ? -0.512 5.908 -1.783 1.00 98.94 113 ASP A C 1
ATOM 835 O O . ASP A 1 113 ? -1.115 5.976 -0.706 1.00 98.94 113 ASP A O 1
ATOM 839 N N . ASN A 1 114 ? 0.808 5.740 -1.844 1.00 98.94 114 ASN A N 1
ATOM 840 C CA . ASN A 1 114 ? 1.683 5.786 -0.684 1.00 98.94 114 ASN A CA 1
ATOM 841 C C . ASN A 1 114 ? 2.588 7.021 -0.739 1.00 98.94 114 ASN A C 1
ATOM 843 O O . ASN A 1 114 ? 3.581 7.052 -1.467 1.00 98.94 114 ASN A O 1
ATOM 847 N N . SER A 1 115 ? 2.284 7.999 0.109 1.00 98.94 115 SER A N 1
ATOM 848 C C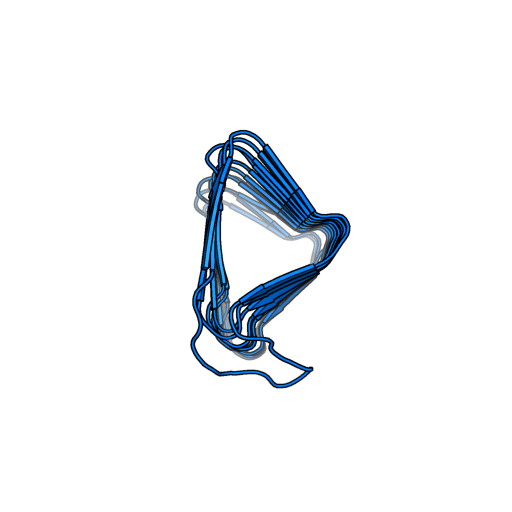A . SER A 1 115 ? 3.125 9.171 0.403 1.00 98.94 115 SER A CA 1
ATOM 849 C C . SER A 1 115 ? 3.736 9.125 1.810 1.00 98.94 115 SER A C 1
ATOM 851 O O . SER A 1 115 ? 4.543 9.980 2.170 1.00 98.94 115 SER A O 1
ATOM 853 N N . GLY A 1 116 ? 3.349 8.131 2.614 1.00 98.88 116 GLY A N 1
ATOM 854 C CA . GLY A 1 116 ? 3.865 7.865 3.952 1.00 98.88 116 GLY A CA 1
ATOM 855 C C . GLY A 1 116 ? 4.825 6.676 3.975 1.00 98.88 116 GLY A C 1
ATOM 856 O O . GLY A 1 116 ? 5.711 6.552 3.132 1.00 98.88 116 GLY A O 1
ATOM 857 N N . LYS A 1 117 ? 4.654 5.794 4.964 1.00 98.94 117 LYS A N 1
ATOM 858 C CA . LYS A 1 117 ? 5.476 4.589 5.144 1.00 98.94 117 LYS A CA 1
ATOM 859 C C . LYS A 1 117 ? 4.632 3.321 5.130 1.00 98.94 117 LYS A C 1
ATOM 861 O O . LYS A 1 117 ? 3.609 3.250 5.819 1.00 98.94 117 LYS A O 1
ATOM 866 N N . ILE A 1 118 ? 5.106 2.313 4.410 1.00 98.94 118 ILE A N 1
ATOM 867 C CA . ILE A 1 118 ? 4.646 0.926 4.482 1.00 98.94 118 ILE A CA 1
ATOM 868 C C . ILE A 1 118 ? 5.843 0.084 4.918 1.00 98.94 118 ILE A C 1
ATOM 870 O O . ILE A 1 118 ? 6.870 0.078 4.247 1.00 98.94 118 ILE A O 1
ATOM 874 N N . VAL A 1 119 ? 5.720 -0.596 6.054 1.00 98.94 119 VAL A N 1
ATOM 875 C CA . VAL A 1 119 ? 6.794 -1.392 6.655 1.00 98.94 119 VAL A CA 1
ATOM 876 C C . VAL A 1 119 ? 6.293 -2.805 6.934 1.00 98.94 119 VAL A C 1
ATOM 878 O O . VAL A 1 119 ? 5.262 -2.973 7.593 1.00 98.94 119 VAL A O 1
ATOM 881 N N . ALA A 1 120 ? 7.016 -3.810 6.443 1.00 98.88 120 ALA A N 1
ATOM 882 C CA . ALA A 1 120 ? 6.709 -5.222 6.665 1.00 98.88 120 ALA A CA 1
ATOM 883 C C . ALA A 1 120 ? 7.972 -5.999 7.056 1.00 98.88 120 ALA A C 1
ATOM 885 O O . ALA A 1 120 ? 9.004 -5.884 6.393 1.00 98.88 120 ALA A O 1
ATOM 886 N N . ALA A 1 121 ? 7.896 -6.784 8.132 1.00 98.81 121 ALA A N 1
ATOM 887 C CA . ALA A 1 121 ? 9.046 -7.553 8.603 1.00 98.81 121 ALA A CA 1
ATOM 888 C C . ALA A 1 121 ? 9.291 -8.837 7.789 1.00 98.81 121 ALA A C 1
ATOM 890 O O . ALA A 1 121 ? 10.434 -9.254 7.627 1.00 98.81 121 ALA A O 1
ATOM 891 N N . GLU A 1 122 ? 8.223 -9.461 7.284 1.00 98.75 122 GLU A N 1
ATOM 892 C CA . GLU A 1 122 ? 8.295 -10.690 6.487 1.00 98.75 122 GLU A CA 1
ATOM 893 C C . GLU A 1 122 ? 7.988 -10.360 5.024 1.00 98.75 122 GLU A C 1
ATOM 895 O O . GLU A 1 122 ? 8.880 -9.961 4.283 1.00 98.75 122 GLU A O 1
ATOM 900 N N . GLU A 1 123 ? 6.727 -10.442 4.610 1.00 98.69 123 GLU A N 1
ATOM 901 C CA . GLU A 1 123 ? 6.347 -10.242 3.212 1.00 98.69 123 GLU A CA 1
ATOM 902 C C . GLU A 1 123 ? 5.539 -8.960 2.998 1.00 98.69 123 GLU A C 1
ATOM 904 O O . GLU A 1 123 ? 4.561 -8.715 3.709 1.00 98.69 123 GLU A O 1
ATOM 909 N N . LEU A 1 124 ? 5.844 -8.189 1.949 1.00 98.94 124 LEU A N 1
ATOM 910 C CA . LEU A 1 124 ? 4.919 -7.180 1.414 1.00 98.94 124 LEU A CA 1
ATOM 911 C C . LEU A 1 124 ? 4.305 -7.685 0.110 1.00 98.94 124 LEU A C 1
ATOM 913 O O . LEU A 1 124 ? 4.994 -7.812 -0.896 1.00 98.94 124 LEU A O 1
ATOM 917 N N . ASN A 1 125 ? 2.992 -7.912 0.113 1.00 98.94 125 ASN A N 1
ATOM 918 C CA . ASN A 1 125 ? 2.231 -8.299 -1.072 1.00 98.94 125 ASN A CA 1
ATOM 919 C C . ASN A 1 125 ? 1.209 -7.214 -1.415 1.00 98.94 125 ASN A C 1
ATOM 921 O O . ASN A 1 125 ? 0.282 -6.978 -0.635 1.00 98.94 125 ASN A O 1
ATOM 925 N N . ILE A 1 126 ? 1.329 -6.594 -2.586 1.00 98.94 126 ILE A N 1
ATOM 926 C CA . ILE A 1 126 ? 0.339 -5.639 -3.094 1.00 98.94 126 ILE A CA 1
ATOM 927 C C . ILE A 1 126 ? -0.181 -6.129 -4.441 1.00 98.94 126 ILE A C 1
ATOM 929 O O . ILE A 1 126 ? 0.593 -6.303 -5.378 1.00 98.94 126 ILE A O 1
ATOM 933 N N . ALA A 1 127 ? -1.495 -6.326 -4.524 1.00 98.94 127 ALA A N 1
ATOM 934 C CA . ALA A 1 127 ? -2.226 -6.484 -5.773 1.00 98.94 127 ALA A CA 1
ATOM 935 C C . ALA A 1 127 ? -3.055 -5.215 -6.016 1.00 98.94 127 ALA A C 1
ATOM 937 O O . ALA A 1 127 ? -3.906 -4.876 -5.186 1.00 98.94 127 ALA A O 1
ATOM 938 N N . ALA A 1 128 ? -2.784 -4.502 -7.107 1.00 98.88 128 ALA A N 1
ATOM 939 C CA . ALA A 1 128 ? -3.445 -3.243 -7.436 1.00 98.88 128 ALA A CA 1
ATOM 940 C C . ALA A 1 128 ? -3.723 -3.114 -8.937 1.00 98.88 128 ALA A C 1
ATOM 942 O O . ALA A 1 128 ? -3.029 -3.727 -9.742 1.00 98.88 128 ALA A O 1
ATOM 943 N N . SER A 1 129 ? -4.692 -2.286 -9.330 1.00 98.81 129 SER A N 1
ATOM 944 C CA . SER A 1 129 ? -4.758 -1.831 -10.723 1.00 98.81 129 SER A CA 1
ATOM 945 C C . SER A 1 129 ? -3.666 -0.799 -10.982 1.00 98.81 129 SER A C 1
ATOM 947 O O . SER A 1 129 ? -2.886 -0.990 -11.901 1.00 98.81 129 SER A O 1
ATOM 949 N N . ASP A 1 130 ? -3.525 0.203 -10.112 1.00 98.94 130 ASP A N 1
ATOM 950 C CA . ASP A 1 130 ? -2.474 1.222 -10.201 1.00 98.94 130 ASP A CA 1
ATOM 951 C C . ASP A 1 130 ? -1.820 1.475 -8.838 1.00 98.94 130 ASP A C 1
ATOM 953 O O . ASP A 1 130 ? -2.469 1.403 -7.784 1.00 98.94 130 ASP A O 1
ATOM 957 N N . LEU A 1 131 ? -0.529 1.810 -8.852 1.00 98.94 131 LEU A N 1
ATOM 958 C CA . LEU A 1 131 ? 0.248 2.095 -7.649 1.00 98.94 131 LEU A CA 1
ATOM 959 C C . LEU A 1 131 ? 1.132 3.327 -7.841 1.00 98.94 131 LEU A C 1
ATOM 961 O O . LEU A 1 131 ? 1.996 3.360 -8.713 1.00 98.94 131 LEU A O 1
ATOM 965 N N . ASN A 1 132 ? 0.981 4.300 -6.946 1.00 98.94 132 ASN A N 1
ATOM 966 C CA . ASN A 1 132 ? 1.863 5.451 -6.821 1.00 98.94 132 ASN A CA 1
ATOM 967 C C . ASN A 1 132 ? 2.616 5.376 -5.489 1.00 98.94 132 ASN A C 1
ATOM 969 O O . ASN A 1 132 ? 2.008 5.362 -4.417 1.00 98.94 132 ASN A O 1
ATOM 973 N N . ASN A 1 133 ? 3.945 5.365 -5.545 1.00 98.94 133 ASN A N 1
ATOM 974 C CA . ASN A 1 133 ? 4.808 5.453 -4.374 1.00 98.94 133 ASN A CA 1
ATOM 975 C C . ASN A 1 133 ? 5.665 6.721 -4.435 1.00 98.94 133 ASN A C 1
ATOM 977 O O . ASN A 1 133 ? 6.634 6.800 -5.188 1.00 98.94 133 ASN A O 1
ATOM 981 N N . SER A 1 134 ? 5.314 7.704 -3.611 1.00 98.88 134 SER A N 1
ATOM 982 C CA . SER A 1 134 ? 6.116 8.911 -3.364 1.00 98.88 134 SER A CA 1
ATOM 983 C C . SER A 1 134 ? 6.756 8.926 -1.970 1.00 98.88 134 SER A C 1
ATOM 985 O O . SER A 1 134 ? 7.607 9.767 -1.690 1.00 98.88 134 SER A O 1
ATOM 987 N N . GLY A 1 135 ? 6.357 7.989 -1.104 1.00 98.88 135 GLY A N 1
ATOM 988 C CA . GLY A 1 135 ? 6.925 7.762 0.220 1.00 98.88 135 GLY A CA 1
ATOM 989 C C . GLY A 1 135 ? 7.897 6.581 0.257 1.00 98.88 135 GLY A C 1
ATOM 990 O O . GLY A 1 135 ? 8.722 6.387 -0.636 1.00 98.88 135 GLY A O 1
ATOM 991 N N . GLU A 1 136 ? 7.801 5.781 1.315 1.00 98.94 136 GLU A N 1
ATOM 992 C CA . GLU A 1 136 ? 8.687 4.645 1.571 1.00 98.94 136 GLU A CA 1
ATOM 993 C C . GLU A 1 136 ? 7.900 3.330 1.662 1.00 98.94 136 GLU A C 1
ATOM 995 O O . GLU A 1 136 ? 6.902 3.234 2.384 1.00 98.94 136 GLU A O 1
ATOM 1000 N N . MET A 1 137 ? 8.401 2.296 0.990 1.00 98.94 137 MET A N 1
ATOM 1001 C CA . MET A 1 137 ? 8.092 0.895 1.259 1.00 98.94 137 MET A CA 1
ATOM 1002 C C . MET A 1 137 ? 9.378 0.208 1.724 1.00 98.94 137 MET A C 1
ATOM 1004 O O . MET A 1 137 ? 10.339 0.122 0.959 1.00 98.94 137 MET A O 1
ATOM 1008 N N . LEU A 1 138 ? 9.412 -0.244 2.979 1.00 98.94 138 LEU A N 1
ATOM 1009 C CA . LEU A 1 138 ? 10.580 -0.856 3.620 1.00 98.94 138 LEU A CA 1
ATOM 1010 C C . LEU A 1 138 ? 10.239 -2.282 4.061 1.00 98.94 138 LEU A C 1
ATOM 1012 O O . LEU A 1 138 ? 9.340 -2.483 4.879 1.00 98.94 138 LEU A O 1
ATOM 1016 N N . ILE A 1 139 ? 10.942 -3.269 3.514 1.00 98.81 139 ILE A N 1
ATOM 1017 C CA . ILE A 1 139 ? 10.621 -4.684 3.689 1.00 98.81 139 ILE A CA 1
ATOM 1018 C C . ILE A 1 139 ? 11.859 -5.438 4.177 1.00 98.81 139 ILE A C 1
ATOM 1020 O O . ILE A 1 139 ? 12.910 -5.402 3.533 1.00 98.81 139 ILE A O 1
ATOM 1024 N N . ASP A 1 140 ? 11.746 -6.137 5.306 1.00 98.81 140 ASP A N 1
ATOM 1025 C CA . ASP A 1 140 ? 12.848 -6.943 5.848 1.00 98.81 140 ASP A CA 1
ATOM 1026 C C . ASP A 1 140 ? 12.939 -8.345 5.222 1.00 98.81 140 ASP A C 1
ATOM 1028 O O . ASP A 1 140 ? 14.037 -8.899 5.152 1.00 98.81 140 ASP A O 1
ATOM 1032 N N . GLY A 1 141 ? 11.832 -8.906 4.733 1.00 98.75 141 GLY A N 1
ATOM 1033 C CA . GLY A 1 141 ? 11.825 -10.097 3.881 1.00 98.75 141 GLY A CA 1
ATOM 1034 C C . GLY A 1 141 ? 11.628 -9.730 2.411 1.00 98.75 141 GLY A C 1
ATOM 1035 O O . GLY A 1 141 ? 12.399 -8.928 1.874 1.00 98.75 141 GLY A O 1
ATOM 1036 N N . HIS A 1 142 ? 10.638 -10.331 1.749 1.00 98.88 142 HIS A N 1
ATOM 1037 C CA . HIS A 1 142 ? 10.477 -10.248 0.297 1.00 98.88 142 HIS A CA 1
ATOM 1038 C C . HIS A 1 142 ? 9.326 -9.326 -0.135 1.00 98.88 142 HIS A C 1
ATOM 1040 O O . HIS A 1 142 ? 8.337 -9.097 0.569 1.00 98.88 142 HIS A O 1
ATOM 1046 N N . LEU A 1 143 ? 9.499 -8.742 -1.320 1.00 98.94 143 LEU A N 1
ATOM 1047 C CA . LEU A 1 143 ? 8.549 -7.837 -1.947 1.00 98.94 143 LEU A CA 1
ATOM 1048 C C . LEU A 1 143 ? 7.870 -8.511 -3.138 1.00 98.94 143 LEU A C 1
ATOM 1050 O O . LEU A 1 143 ? 8.529 -8.996 -4.060 1.00 98.94 143 LEU A O 1
ATOM 1054 N N . HIS A 1 144 ? 6.545 -8.423 -3.163 1.00 98.94 144 HIS A N 1
ATOM 1055 C CA . HIS A 1 144 ? 5.701 -8.869 -4.258 1.00 98.94 144 HIS A CA 1
ATOM 1056 C C . HIS A 1 144 ? 4.724 -7.759 -4.656 1.00 98.94 144 HIS A C 1
ATOM 1058 O O . HIS A 1 144 ? 3.743 -7.487 -3.958 1.00 98.94 144 HIS A O 1
ATOM 1064 N N . LEU A 1 145 ? 4.977 -7.125 -5.800 1.00 98.94 145 LEU A N 1
ATOM 1065 C CA . LEU A 1 145 ? 4.074 -6.146 -6.401 1.00 98.94 145 LEU A CA 1
ATOM 1066 C C . LEU A 1 145 ? 3.457 -6.733 -7.669 1.00 98.94 145 LEU A C 1
ATOM 1068 O O . LEU A 1 145 ? 4.162 -7.076 -8.617 1.00 98.94 145 LEU A O 1
ATOM 1072 N N . HIS A 1 146 ? 2.134 -6.828 -7.690 1.00 98.88 146 HIS A N 1
ATOM 1073 C CA . HIS A 1 146 ? 1.354 -7.179 -8.865 1.00 98.88 146 HIS A CA 1
ATOM 1074 C C . HIS A 1 146 ? 0.418 -6.019 -9.191 1.00 98.88 146 HIS A C 1
ATOM 1076 O O . HIS A 1 146 ? -0.616 -5.839 -8.552 1.00 98.88 146 HIS A O 1
ATOM 1082 N N . VAL A 1 147 ? 0.830 -5.209 -10.155 1.00 98.94 147 VAL A N 1
ATOM 1083 C CA . VAL A 1 147 ? 0.091 -4.046 -10.632 1.00 98.94 147 VAL A CA 1
ATOM 1084 C C . VAL A 1 147 ? -0.417 -4.368 -12.037 1.00 98.94 147 VAL A C 1
ATOM 1086 O O . VAL A 1 147 ? 0.360 -4.819 -12.875 1.00 98.94 147 VAL A O 1
ATOM 1089 N N . ASP A 1 148 ? -1.713 -4.217 -12.297 1.00 98.88 148 ASP A N 1
ATOM 1090 C CA . ASP A 1 148 ? -2.264 -4.512 -13.630 1.00 98.88 148 ASP A CA 1
ATOM 1091 C C . ASP A 1 148 ? -1.933 -3.403 -14.644 1.00 98.88 148 ASP A C 1
ATOM 1093 O O . ASP A 1 148 ? -1.739 -3.683 -15.825 1.00 98.88 148 ASP A O 1
ATOM 1097 N N . GLY A 1 149 ? -1.878 -2.156 -14.176 1.00 98.81 149 GLY A N 1
ATOM 1098 C CA . GLY A 1 149 ? -1.631 -0.932 -14.929 1.00 98.81 149 GLY A CA 1
ATOM 1099 C C . GLY A 1 149 ? -0.298 -0.287 -14.557 1.00 98.81 149 GLY A C 1
ATOM 1100 O O . GLY A 1 149 ? 0.765 -0.907 -14.698 1.00 98.81 149 GLY A O 1
ATOM 1101 N N . ASP A 1 150 ? -0.352 0.961 -14.097 1.00 98.88 150 ASP A N 1
ATOM 1102 C CA . ASP A 1 150 ? 0.834 1.791 -13.904 1.00 98.88 150 ASP A CA 1
ATOM 1103 C C . ASP A 1 150 ? 1.389 1.680 -12.477 1.00 98.88 150 ASP A C 1
ATOM 1105 O O . ASP A 1 150 ? 0.697 1.900 -11.479 1.00 98.88 150 ASP A O 1
ATOM 1109 N N . LEU A 1 151 ? 2.689 1.391 -12.385 1.00 98.94 151 LEU A N 1
ATOM 1110 C CA . LEU A 1 151 ? 3.481 1.524 -11.167 1.00 98.94 151 LEU A CA 1
ATOM 1111 C C . LEU A 1 151 ? 4.408 2.738 -11.299 1.00 98.94 151 LEU A C 1
ATOM 1113 O O . LEU A 1 151 ? 5.435 2.680 -11.979 1.00 98.94 151 LEU A O 1
ATOM 1117 N N . ASN A 1 152 ? 4.073 3.825 -10.607 1.00 98.94 152 ASN A N 1
ATOM 1118 C CA . ASN A 1 152 ? 4.898 5.028 -10.536 1.00 98.94 152 ASN A CA 1
ATOM 1119 C C . ASN A 1 152 ? 5.633 5.084 -9.198 1.00 98.94 152 ASN A C 1
ATOM 1121 O O . ASN A 1 152 ? 5.019 5.020 -8.132 1.00 98.94 152 ASN A O 1
ATOM 1125 N N . ASN A 1 153 ? 6.949 5.252 -9.241 1.00 98.88 153 ASN A N 1
ATOM 1126 C CA . ASN A 1 153 ? 7.769 5.434 -8.054 1.00 98.88 153 ASN A CA 1
ATOM 1127 C C . ASN A 1 153 ? 8.643 6.677 -8.199 1.00 98.88 153 ASN A C 1
ATOM 1129 O O . ASN A 1 153 ? 9.533 6.737 -9.049 1.00 98.88 153 ASN A O 1
ATOM 1133 N N . THR A 1 154 ? 8.412 7.632 -7.311 1.00 98.81 154 THR A N 1
ATOM 1134 C CA . THR A 1 154 ? 9.285 8.787 -7.072 1.00 98.81 154 THR A CA 1
ATOM 1135 C C . THR A 1 154 ? 9.951 8.712 -5.697 1.00 98.81 154 THR A C 1
ATOM 1137 O O . THR A 1 154 ? 10.854 9.491 -5.401 1.00 98.81 154 THR A O 1
ATOM 1140 N N . GLY A 1 155 ? 9.516 7.765 -4.857 1.00 98.81 155 GLY A N 1
ATOM 1141 C CA . GLY A 1 155 ? 10.046 7.511 -3.524 1.00 98.81 155 GLY A CA 1
ATOM 1142 C C . GLY A 1 155 ? 10.989 6.307 -3.464 1.00 98.81 155 GLY A C 1
ATOM 1143 O O . GLY A 1 155 ? 11.724 5.997 -4.405 1.00 98.81 155 GLY A O 1
ATOM 1144 N N . LEU A 1 156 ? 10.970 5.623 -2.321 1.00 98.94 156 LEU A N 1
ATOM 1145 C CA . LEU A 1 156 ? 11.810 4.463 -2.035 1.00 98.94 156 LEU A CA 1
ATOM 1146 C C . LEU A 1 156 ? 10.971 3.189 -1.938 1.00 98.94 156 LEU A C 1
ATOM 1148 O O . LEU A 1 156 ? 9.997 3.131 -1.187 1.00 98.94 156 LEU A O 1
ATOM 1152 N N . ILE A 1 157 ? 11.417 2.149 -2.632 1.00 98.94 157 ILE A N 1
ATOM 1153 C CA . ILE A 1 157 ? 10.983 0.766 -2.472 1.00 98.94 157 ILE A CA 1
ATOM 1154 C C . ILE A 1 157 ? 12.242 -0.046 -2.160 1.00 98.94 157 ILE A C 1
ATOM 1156 O O . ILE A 1 157 ? 13.135 -0.147 -2.998 1.00 98.94 157 ILE A O 1
ATOM 1160 N N . ALA A 1 158 ? 12.348 -0.602 -0.957 1.00 98.88 158 ALA A N 1
ATOM 1161 C CA . ALA A 1 158 ? 13.529 -1.346 -0.530 1.00 98.88 158 ALA A CA 1
ATOM 1162 C C . ALA A 1 158 ? 13.147 -2.648 0.175 1.00 98.88 158 ALA A C 1
ATOM 1164 O O . ALA A 1 158 ? 12.484 -2.619 1.211 1.00 98.88 158 ALA A O 1
ATOM 1165 N N . ALA A 1 159 ? 13.622 -3.772 -0.357 1.00 98.88 159 ALA A N 1
ATOM 1166 C CA . ALA A 1 159 ? 13.515 -5.086 0.267 1.00 98.88 159 ALA A CA 1
ATOM 1167 C C . ALA A 1 159 ? 14.906 -5.607 0.646 1.00 98.88 159 ALA A C 1
ATOM 1169 O O . ALA A 1 159 ? 15.835 -5.533 -0.157 1.00 98.88 159 ALA A O 1
ATOM 1170 N N . LYS A 1 160 ? 15.081 -6.157 1.852 1.00 98.81 160 LYS A N 1
ATOM 1171 C CA . LYS A 1 160 ? 16.315 -6.891 2.194 1.00 98.81 160 LYS A CA 1
ATOM 1172 C C . LYS A 1 160 ? 16.348 -8.271 1.524 1.00 98.81 160 LYS A C 1
ATOM 1174 O O . LYS A 1 160 ? 17.435 -8.782 1.260 1.00 98.81 160 LYS A O 1
ATOM 1179 N N . GLY A 1 161 ? 15.185 -8.863 1.256 1.00 98.75 161 GLY A N 1
ATOM 1180 C CA . GLY A 1 161 ? 15.013 -10.060 0.436 1.00 98.75 161 GLY A CA 1
ATOM 1181 C C . GLY A 1 161 ? 14.871 -9.745 -1.053 1.00 98.75 161 GLY A C 1
ATOM 1182 O O . GLY A 1 161 ? 15.307 -8.697 -1.536 1.00 98.75 161 GLY A O 1
ATOM 1183 N N . ASP A 1 162 ? 14.269 -10.681 -1.783 1.00 98.88 162 ASP A N 1
ATOM 1184 C CA . ASP A 1 162 ? 13.994 -10.546 -3.217 1.00 98.88 162 ASP A CA 1
ATOM 1185 C C . ASP A 1 162 ? 12.861 -9.548 -3.489 1.00 98.88 162 ASP A C 1
ATOM 1187 O O . ASP A 1 162 ? 11.983 -9.335 -2.649 1.00 98.88 162 ASP A O 1
ATOM 1191 N N . ALA A 1 163 ? 12.846 -8.985 -4.696 1.00 98.88 163 ALA A N 1
ATOM 1192 C CA . ALA A 1 163 ? 11.728 -8.192 -5.198 1.00 98.88 163 ALA A CA 1
ATOM 1193 C C . ALA A 1 163 ? 11.191 -8.761 -6.523 1.00 98.88 163 ALA A C 1
ATOM 1195 O O . ALA A 1 163 ? 11.891 -8.734 -7.534 1.00 98.88 163 ALA A O 1
ATOM 1196 N N . ASP A 1 164 ? 9.939 -9.235 -6.536 1.00 98.94 164 ASP A N 1
ATOM 1197 C CA . ASP A 1 164 ? 9.178 -9.567 -7.755 1.00 98.94 164 ASP A CA 1
ATOM 1198 C C . ASP A 1 164 ? 8.165 -8.451 -8.023 1.00 98.94 164 ASP A C 1
ATOM 1200 O O . ASP A 1 164 ? 7.247 -8.219 -7.231 1.00 98.94 164 ASP A O 1
ATOM 1204 N N . ILE A 1 165 ? 8.344 -7.750 -9.139 1.00 98.88 165 ILE A N 1
ATOM 1205 C CA . ILE A 1 165 ? 7.492 -6.638 -9.550 1.00 98.88 165 ILE A CA 1
ATOM 1206 C C . ILE A 1 165 ? 6.927 -6.938 -10.932 1.00 98.88 165 ILE A C 1
ATOM 1208 O O . ILE A 1 165 ? 7.659 -7.187 -11.896 1.00 98.88 165 ILE A O 1
ATOM 1212 N N . ARG A 1 166 ? 5.602 -6.863 -11.033 1.00 98.94 166 ARG A N 1
ATOM 1213 C CA . ARG A 1 166 ? 4.847 -6.976 -12.279 1.00 98.94 166 ARG A CA 1
ATOM 1214 C C . ARG A 1 166 ? 3.987 -5.735 -12.447 1.00 98.94 166 ARG A C 1
ATOM 1216 O O . ARG A 1 166 ? 3.310 -5.355 -11.497 1.00 98.94 166 ARG A O 1
ATOM 1223 N N . ALA A 1 167 ? 4.044 -5.127 -13.624 1.00 98.94 167 ALA A N 1
ATOM 1224 C CA . ALA A 1 167 ? 3.259 -3.951 -13.996 1.00 98.94 167 ALA A CA 1
ATOM 1225 C C . ALA A 1 167 ? 3.012 -3.938 -15.510 1.00 98.94 167 ALA A C 1
ATOM 1227 O O . ALA A 1 167 ? 3.765 -4.580 -16.252 1.00 98.94 167 ALA A O 1
ATOM 1228 N N . ALA A 1 168 ? 2.017 -3.187 -15.986 1.00 98.75 168 ALA A N 1
ATOM 1229 C CA . ALA A 1 168 ? 1.969 -2.842 -17.404 1.00 98.75 168 ALA A CA 1
ATOM 1230 C C . ALA A 1 168 ? 3.080 -1.847 -17.730 1.00 98.75 168 ALA A C 1
ATOM 1232 O O . ALA A 1 168 ? 3.963 -2.157 -18.531 1.00 98.75 168 ALA A O 1
ATOM 1233 N N . THR A 1 169 ? 3.092 -0.724 -17.014 1.00 98.94 169 THR A N 1
ATOM 1234 C CA . THR A 1 169 ? 4.131 0.303 -17.102 1.00 98.94 169 THR A CA 1
ATOM 1235 C C . THR A 1 169 ? 4.810 0.453 -15.753 1.00 98.94 169 THR A C 1
ATOM 1237 O O . THR A 1 169 ? 4.154 0.498 -14.713 1.00 98.94 169 THR A O 1
ATOM 1240 N N . LEU A 1 170 ? 6.136 0.570 -15.761 1.00 98.88 170 LEU A N 1
ATOM 1241 C CA . LEU A 1 170 ? 6.906 0.933 -14.576 1.00 98.88 170 LEU A CA 1
ATOM 1242 C C . LEU A 1 170 ? 7.653 2.238 -14.833 1.00 98.88 170 LEU A C 1
ATOM 1244 O O . LEU A 1 170 ? 8.578 2.265 -15.644 1.00 98.88 170 LEU A O 1
ATOM 1248 N N . THR A 1 171 ? 7.294 3.289 -14.098 1.00 98.88 171 THR A N 1
ATOM 1249 C CA . THR A 1 171 ? 7.963 4.593 -14.146 1.00 98.88 171 THR A CA 1
ATOM 1250 C C . THR A 1 171 ? 8.741 4.823 -12.856 1.00 98.88 171 THR A C 1
ATOM 1252 O O . THR A 1 171 ? 8.161 5.061 -11.799 1.00 98.88 171 THR A O 1
ATOM 1255 N N . GLN A 1 172 ? 10.068 4.744 -12.935 1.00 98.12 172 GLN A N 1
ATOM 1256 C CA . GLN A 1 172 ? 10.991 5.125 -11.864 1.00 98.12 172 GLN A CA 1
ATOM 1257 C C .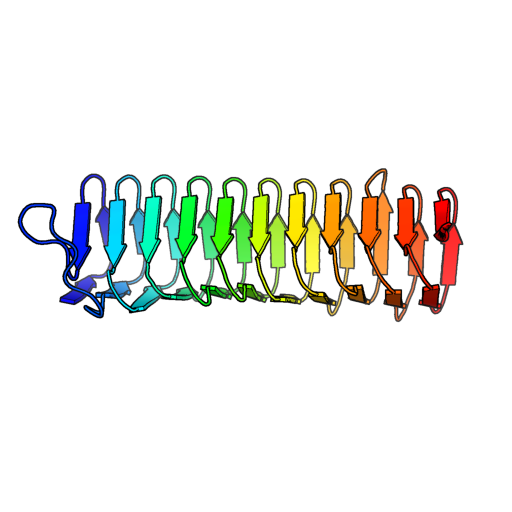 GLN A 1 172 ? 11.510 6.535 -12.128 1.00 98.12 172 GLN A C 1
ATOM 1259 O O . GLN A 1 172 ? 12.523 6.703 -12.806 1.00 98.12 172 GLN A O 1
ATOM 1264 N N . ASP A 1 173 ? 10.809 7.545 -11.623 1.00 96.94 173 ASP A N 1
ATOM 1265 C CA . ASP A 1 173 ? 11.142 8.952 -11.858 1.00 96.94 173 ASP A CA 1
ATOM 1266 C C . ASP A 1 173 ? 11.877 9.537 -10.647 1.00 96.94 173 ASP A C 1
ATOM 1268 O O . ASP A 1 173 ? 11.270 9.960 -9.666 1.00 96.94 173 ASP A O 1
ATOM 1272 N N . GLY A 1 174 ? 13.211 9.447 -10.656 1.00 94.81 174 GLY A N 1
ATOM 1273 C CA . GLY A 1 174 ? 14.072 9.885 -9.547 1.00 94.81 174 GLY A CA 1
ATOM 1274 C C . GLY A 1 174 ? 14.011 9.019 -8.277 1.00 94.81 174 GLY A C 1
ATOM 1275 O O . GLY A 1 174 ? 14.850 9.190 -7.391 1.00 94.81 174 GLY A O 1
ATOM 1276 N N . GLY A 1 175 ? 13.065 8.078 -8.200 1.00 98.06 175 GLY A N 1
ATOM 1277 C CA . GLY A 1 175 ? 12.923 7.119 -7.107 1.00 98.06 175 GLY A CA 1
ATOM 1278 C C . GLY A 1 175 ? 13.962 5.992 -7.117 1.00 98.06 175 GLY A C 1
ATOM 1279 O O . GLY A 1 175 ? 14.836 5.902 -7.987 1.00 98.06 175 GLY A O 1
ATOM 1280 N N . GLN A 1 176 ? 13.857 5.110 -6.123 1.00 98.88 176 GLN A N 1
ATOM 1281 C CA . GLN A 1 176 ? 14.737 3.954 -5.955 1.00 98.88 176 GLN A CA 1
ATOM 1282 C C . GLN A 1 176 ? 13.935 2.668 -5.735 1.00 98.88 176 GLN A C 1
ATOM 1284 O O . GLN A 1 176 ? 13.044 2.634 -4.885 1.00 98.88 176 GLN A O 1
ATOM 1289 N N . ILE A 1 177 ? 14.300 1.607 -6.454 1.00 98.88 177 ILE A N 1
ATOM 1290 C CA . ILE A 1 177 ? 13.952 0.214 -6.160 1.00 98.88 177 ILE A CA 1
ATOM 1291 C C . ILE A 1 177 ? 15.243 -0.518 -5.805 1.00 98.88 177 ILE A C 1
ATOM 1293 O O . ILE A 1 177 ? 16.135 -0.652 -6.643 1.00 98.88 177 ILE A O 1
ATOM 1297 N N . LEU A 1 178 ? 15.338 -1.007 -4.573 1.00 98.88 178 LEU A N 1
ATOM 1298 C CA . LEU A 1 178 ? 16.518 -1.686 -4.047 1.00 98.88 178 LEU A CA 1
ATOM 1299 C C . LEU A 1 178 ? 16.150 -3.078 -3.525 1.00 98.88 178 LEU A C 1
ATOM 1301 O O . LEU A 1 178 ? 15.178 -3.230 -2.784 1.00 98.88 178 LEU A O 1
ATOM 1305 N N . SER A 1 179 ? 16.961 -4.079 -3.861 1.00 98.75 179 SER A N 1
ATOM 1306 C CA . SER A 1 179 ? 16.886 -5.417 -3.271 1.00 98.75 179 SER A CA 1
ATOM 1307 C C . SER A 1 179 ? 18.229 -5.831 -2.667 1.00 98.75 179 SER A C 1
ATOM 1309 O O . SER A 1 179 ? 19.286 -5.726 -3.297 1.00 98.75 179 SER A O 1
ATOM 1311 N N . GLY A 1 180 ? 18.180 -6.364 -1.447 1.00 98.69 180 GLY A N 1
ATOM 1312 C CA . GLY A 1 180 ? 19.305 -7.037 -0.797 1.00 98.69 180 GLY A CA 1
ATOM 1313 C C . GLY A 1 180 ? 19.630 -8.409 -1.403 1.00 98.69 180 GLY A C 1
ATOM 1314 O O . GLY A 1 180 ? 20.641 -9.013 -1.044 1.00 98.69 180 GLY A O 1
ATOM 1315 N N . GLN A 1 181 ? 18.806 -8.898 -2.333 1.00 98.69 181 GLN A N 1
ATOM 1316 C CA . GLN A 1 181 ? 18.983 -10.159 -3.043 1.00 98.69 181 GLN A CA 1
ATOM 1317 C C . GLN A 1 181 ? 18.747 -9.981 -4.553 1.00 98.69 181 GLN A C 1
ATOM 1319 O O . GLN A 1 181 ? 19.471 -9.197 -5.172 1.00 98.69 181 GLN A O 1
ATOM 1324 N N . ASP A 1 182 ? 17.821 -10.734 -5.158 1.00 98.75 182 ASP A N 1
ATOM 1325 C CA . ASP A 1 182 ? 17.514 -10.652 -6.584 1.00 98.75 182 ASP A CA 1
ATOM 1326 C C . ASP A 1 182 ? 16.326 -9.705 -6.854 1.00 98.75 182 ASP A C 1
ATOM 1328 O O . ASP A 1 182 ? 15.369 -9.618 -6.081 1.00 98.75 182 ASP A O 1
ATOM 1332 N N . ILE A 1 183 ? 16.351 -9.034 -8.006 1.00 98.81 183 ILE A N 1
ATOM 1333 C CA . ILE A 1 183 ? 15.191 -8.338 -8.573 1.00 98.81 183 ILE A CA 1
ATOM 1334 C C . ILE A 1 183 ? 14.686 -9.117 -9.782 1.00 98.81 183 ILE A C 1
ATOM 1336 O O . ILE A 1 183 ? 15.445 -9.434 -10.700 1.00 98.81 183 ILE A O 1
ATOM 1340 N N . GLN A 1 184 ? 13.376 -9.328 -9.832 1.00 98.81 184 GLN A N 1
ATOM 1341 C CA . GLN A 1 184 ? 12.664 -9.779 -11.013 1.00 98.81 184 GLN A CA 1
ATOM 1342 C C . GLN A 1 184 ? 11.614 -8.746 -11.430 1.00 98.81 184 GLN A C 1
ATOM 1344 O O . GLN A 1 184 ? 10.607 -8.565 -10.751 1.00 98.81 184 GLN A O 1
ATOM 1349 N N . LEU A 1 185 ? 11.827 -8.102 -12.580 1.00 98.75 185 LEU A N 1
ATOM 1350 C CA . LEU A 1 185 ? 10.862 -7.184 -13.187 1.00 98.75 185 LEU A CA 1
ATOM 1351 C C . LEU A 1 185 ? 10.201 -7.846 -14.397 1.00 98.75 185 LEU A C 1
ATOM 1353 O O . LEU A 1 185 ? 10.886 -8.246 -15.342 1.00 98.75 185 LEU A O 1
ATOM 1357 N N . ARG A 1 186 ? 8.870 -7.931 -14.389 1.00 98.88 186 ARG A N 1
ATOM 1358 C CA . ARG A 1 186 ? 8.062 -8.352 -15.543 1.00 98.88 186 ARG A CA 1
ATOM 1359 C C . ARG A 1 186 ? 7.113 -7.228 -15.929 1.00 98.88 186 ARG A C 1
ATOM 1361 O O . ARG A 1 186 ? 6.043 -7.088 -15.345 1.00 98.88 186 ARG A O 1
ATOM 1368 N N . ILE A 1 187 ? 7.528 -6.436 -16.902 1.00 98.88 187 ILE A N 1
ATOM 1369 C CA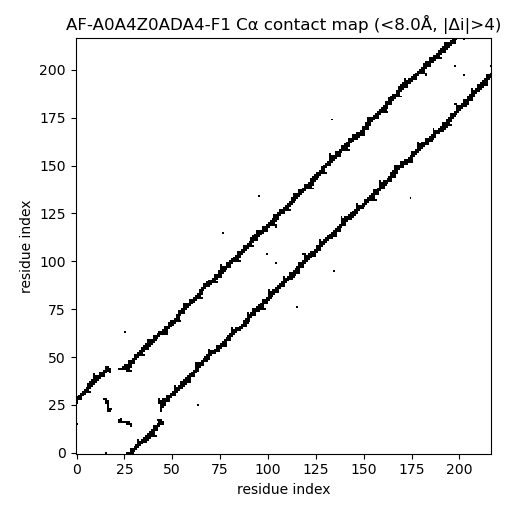 . ILE A 1 187 ? 6.804 -5.256 -17.362 1.00 98.88 187 ILE A CA 1
ATOM 1370 C C . ILE A 1 187 ? 6.178 -5.590 -18.714 1.00 98.88 187 ILE A C 1
ATOM 1372 O O . ILE A 1 187 ? 6.892 -5.964 -19.641 1.00 98.88 187 ILE A O 1
ATOM 1376 N N . SER A 1 188 ? 4.852 -5.564 -18.842 1.00 98.75 188 SER A N 1
ATOM 1377 C CA . SER A 1 188 ? 4.230 -6.016 -20.098 1.00 98.75 188 SER A CA 1
ATOM 1378 C C . SER A 1 188 ? 4.294 -4.978 -21.218 1.00 98.75 188 SER A C 1
ATOM 1380 O O . SER A 1 188 ? 4.203 -5.364 -22.381 1.00 98.75 188 SER A O 1
ATOM 1382 N N . ASP A 1 189 ? 4.469 -3.701 -20.878 1.00 98.75 189 ASP A N 1
ATOM 1383 C CA . ASP A 1 189 ? 4.644 -2.598 -21.821 1.00 98.75 189 ASP A CA 1
ATOM 1384 C C . ASP A 1 189 ? 6.012 -1.917 -21.613 1.00 98.75 189 ASP A C 1
ATOM 1386 O O . ASP A 1 189 ? 7.055 -2.511 -21.924 1.00 98.75 189 ASP A O 1
ATOM 1390 N N . VAL A 1 190 ? 6.051 -0.704 -21.055 1.00 98.88 190 VAL A N 1
ATOM 1391 C CA . VAL A 1 190 ? 7.278 0.098 -20.984 1.00 98.88 190 VAL A CA 1
ATOM 1392 C C . VAL A 1 190 ? 7.846 0.177 -19.568 1.00 98.88 190 VAL A C 1
ATOM 1394 O O . VAL A 1 190 ? 7.160 0.520 -18.606 1.00 98.88 190 VAL A O 1
ATOM 1397 N N . LEU A 1 191 ? 9.149 -0.072 -19.445 1.00 98.81 191 LEU A N 1
ATOM 1398 C CA . LEU A 1 191 ? 9.947 0.302 -18.280 1.00 98.81 191 LEU A CA 1
ATOM 1399 C C . LEU A 1 191 ? 10.659 1.632 -18.555 1.00 98.81 191 LEU A C 1
ATOM 1401 O O . LEU A 1 191 ? 11.591 1.688 -19.360 1.00 98.81 191 LEU A O 1
ATOM 1405 N N . HIS A 1 192 ? 10.250 2.690 -17.861 1.00 98.75 192 HIS A N 1
ATOM 1406 C CA . HIS A 1 192 ? 10.949 3.970 -17.810 1.00 98.75 192 HIS A CA 1
ATOM 1407 C C . HIS A 1 192 ? 11.786 4.044 -16.534 1.00 98.75 192 HIS A C 1
ATOM 1409 O O . HIS A 1 192 ? 11.246 4.170 -15.437 1.00 98.75 192 HIS A O 1
ATOM 1415 N N . ASN A 1 193 ? 13.110 3.997 -16.668 1.00 98.62 193 ASN A N 1
ATOM 1416 C CA . ASN A 1 193 ? 14.017 4.164 -15.540 1.00 98.62 193 ASN A CA 1
ATOM 1417 C C . ASN A 1 193 ? 14.802 5.471 -15.645 1.00 98.62 193 ASN A C 1
ATOM 1419 O O . ASN A 1 193 ? 15.739 5.568 -16.434 1.00 98.62 193 ASN A O 1
ATOM 1423 N N . LEU A 1 194 ? 14.442 6.454 -14.824 1.00 98.31 194 LEU A N 1
ATOM 1424 C CA . LEU A 1 194 ? 15.173 7.706 -14.605 1.00 98.31 194 LEU A CA 1
ATOM 1425 C C . LEU A 1 194 ? 15.775 7.774 -13.188 1.00 98.31 194 LEU A C 1
ATOM 1427 O O . LEU A 1 194 ? 16.357 8.788 -12.810 1.00 98.31 194 LEU A O 1
ATOM 1431 N N . GLY A 1 195 ? 15.622 6.70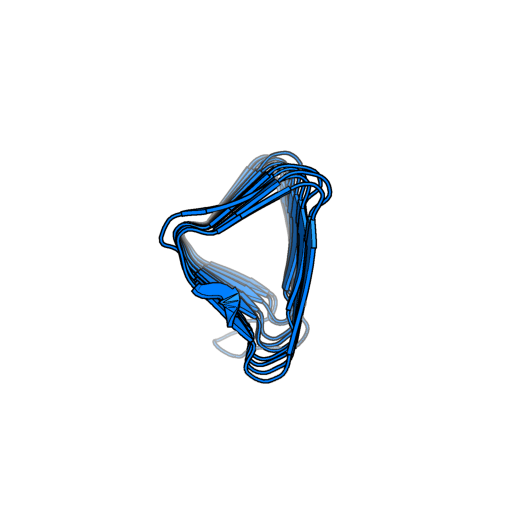7 -12.403 1.00 98.12 195 GLY A N 1
ATOM 1432 C CA . GLY A 1 195 ? 16.087 6.594 -11.027 1.00 98.12 195 GLY A CA 1
ATOM 1433 C C . GLY A 1 195 ? 17.102 5.469 -10.858 1.00 98.12 195 GLY A C 1
ATOM 1434 O O . GLY A 1 195 ? 17.988 5.268 -11.694 1.00 98.12 195 GLY A O 1
ATOM 1435 N N . ILE A 1 196 ? 16.989 4.738 -9.752 1.00 98.69 196 ILE A N 1
ATOM 1436 C CA . ILE A 1 196 ? 17.850 3.591 -9.453 1.00 98.69 196 ILE A CA 1
ATOM 1437 C C . ILE A 1 196 ? 16.985 2.346 -9.331 1.00 98.69 196 ILE A C 1
ATOM 1439 O O . ILE A 1 196 ? 16.069 2.301 -8.517 1.00 98.69 196 ILE A O 1
ATOM 1443 N N . ILE A 1 197 ? 17.331 1.308 -10.082 1.00 98.75 197 ILE A N 1
ATOM 1444 C CA . ILE A 1 197 ? 16.872 -0.055 -9.835 1.00 98.75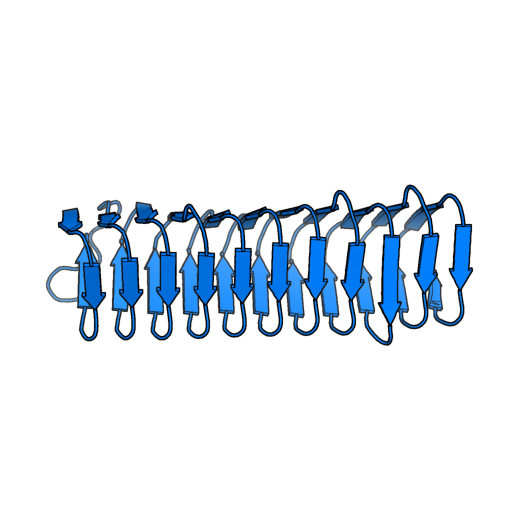 197 ILE A CA 1
ATOM 1445 C C . ILE A 1 197 ? 18.128 -0.878 -9.594 1.00 98.75 197 ILE A C 1
ATOM 1447 O O . ILE A 1 197 ? 18.959 -0.991 -10.499 1.00 98.75 197 ILE A O 1
ATOM 1451 N N . SER A 1 198 ? 18.289 -1.422 -8.387 1.00 98.56 198 SER A N 1
ATOM 1452 C CA . SER A 1 198 ? 19.480 -2.206 -8.077 1.00 98.56 198 SER A CA 1
ATOM 1453 C C . SER A 1 198 ? 19.245 -3.427 -7.197 1.00 98.56 198 SER A C 1
ATOM 1455 O O . SER A 1 198 ? 18.544 -3.365 -6.186 1.00 98.56 198 SER A O 1
ATOM 1457 N N . ALA A 1 199 ? 19.863 -4.535 -7.597 1.00 98.56 199 ALA A N 1
ATOM 1458 C CA . ALA A 1 199 ? 19.870 -5.807 -6.897 1.00 98.56 199 ALA A CA 1
ATOM 1459 C C . ALA A 1 199 ? 21.277 -6.097 -6.365 1.00 98.56 199 ALA A C 1
ATOM 1461 O O . ALA A 1 199 ? 22.272 -5.918 -7.061 1.00 98.56 199 ALA A O 1
ATOM 1462 N N . SER A 1 200 ? 21.379 -6.615 -5.144 1.00 98.44 200 SER A N 1
ATOM 1463 C CA . SER A 1 200 ? 22.685 -6.996 -4.587 1.00 98.44 200 SER A CA 1
ATOM 1464 C C . SER A 1 200 ? 23.232 -8.303 -5.182 1.00 98.44 200 SER A C 1
ATOM 1466 O O . SER A 1 200 ? 24.425 -8.578 -5.039 1.00 98.44 200 SER A O 1
ATOM 1468 N N . ARG A 1 201 ? 22.378 -9.128 -5.813 1.00 98.25 201 ARG A N 1
ATOM 1469 C CA . ARG A 1 201 ? 22.759 -10.392 -6.468 1.00 98.25 201 ARG A CA 1
ATOM 1470 C C . ARG A 1 201 ? 22.524 -10.359 -7.983 1.00 98.25 201 ARG A C 1
ATOM 1472 O O . ARG A 1 201 ? 23.492 -10.238 -8.728 1.00 98.25 201 ARG A O 1
ATOM 1479 N N . HIS A 1 202 ? 21.279 -10.482 -8.447 1.00 98.06 202 HIS A N 1
ATOM 1480 C CA . HIS A 1 202 ? 20.954 -10.450 -9.878 1.00 98.06 202 HIS A CA 1
ATOM 1481 C C . HIS A 1 202 ? 19.712 -9.610 -10.159 1.00 98.06 202 HIS A C 1
ATOM 1483 O O . HIS A 1 202 ? 18.716 -9.701 -9.445 1.00 98.06 202 HIS A O 1
ATOM 1489 N N . ALA A 1 203 ? 19.732 -8.871 -11.265 1.00 98.00 203 ALA A N 1
ATOM 1490 C CA . ALA A 1 203 ? 18.550 -8.231 -11.826 1.00 98.00 203 ALA A CA 1
ATOM 1491 C C . ALA A 1 203 ? 18.123 -8.960 -13.109 1.00 98.00 203 ALA A C 1
ATOM 1493 O O . ALA A 1 203 ? 18.863 -9.003 -14.093 1.00 98.00 203 ALA A O 1
ATOM 1494 N N . HIS A 1 204 ? 16.914 -9.522 -13.114 1.00 98.44 204 HIS A N 1
ATOM 1495 C CA . HIS A 1 204 ? 16.282 -10.086 -14.302 1.00 98.44 204 HIS A CA 1
ATOM 1496 C C . HIS A 1 204 ? 15.104 -9.205 -14.723 1.00 98.44 204 HIS A C 1
ATOM 1498 O O . HIS A 1 204 ? 14.100 -9.109 -14.020 1.00 98.44 204 HIS A O 1
ATOM 1504 N N . ILE A 1 205 ? 15.225 -8.576 -15.892 1.00 98.44 205 ILE A N 1
ATOM 1505 C CA . ILE A 1 205 ? 14.241 -7.632 -16.425 1.00 98.44 205 ILE A CA 1
ATOM 1506 C C . ILE A 1 205 ? 13.679 -8.183 -17.734 1.00 98.44 205 ILE A C 1
ATOM 1508 O O . ILE A 1 205 ? 14.423 -8.464 -18.671 1.00 98.44 205 ILE A O 1
ATOM 1512 N N . THR A 1 206 ? 12.358 -8.319 -17.804 1.00 98.62 206 THR A N 1
ATOM 1513 C CA . THR A 1 206 ? 11.612 -8.568 -19.041 1.00 98.62 206 THR A CA 1
ATOM 1514 C C . THR A 1 206 ? 10.657 -7.399 -19.256 1.00 98.62 206 THR A C 1
ATOM 1516 O O . THR A 1 206 ? 9.831 -7.132 -18.387 1.00 98.62 206 THR A O 1
ATOM 1519 N N . ALA A 1 207 ? 10.780 -6.705 -20.388 1.00 98.50 207 ALA A N 1
ATOM 1520 C CA . ALA A 1 207 ? 9.919 -5.589 -20.777 1.00 98.50 207 ALA A CA 1
ATOM 1521 C C . ALA A 1 207 ? 9.637 -5.623 -22.286 1.00 98.50 207 ALA A C 1
ATOM 1523 O O . ALA A 1 207 ? 10.484 -6.115 -23.036 1.00 98.50 207 ALA A O 1
ATOM 1524 N N . HIS A 1 208 ? 8.495 -5.094 -22.743 1.00 98.44 208 HIS A N 1
ATOM 1525 C CA . HIS A 1 208 ? 8.287 -4.876 -24.181 1.00 98.44 208 HIS A CA 1
ATOM 1526 C C . HIS A 1 208 ? 9.212 -3.764 -24.693 1.00 98.44 208 HIS A C 1
ATOM 1528 O O . HIS A 1 208 ? 9.876 -3.934 -25.717 1.00 98.44 208 HIS A O 1
ATOM 1534 N N . ALA A 1 209 ? 9.319 -2.668 -23.939 1.00 98.69 209 ALA A N 1
ATOM 1535 C CA . ALA A 1 209 ? 10.282 -1.600 -24.179 1.00 98.69 209 ALA A CA 1
ATOM 1536 C C . ALA A 1 209 ? 10.987 -1.172 -22.882 1.00 98.69 209 ALA A C 1
ATOM 1538 O O . ALA A 1 209 ? 10.395 -1.158 -21.805 1.00 98.69 209 ALA A O 1
ATOM 1539 N N . LEU A 1 210 ? 12.262 -0.792 -22.994 1.00 98.56 210 LEU A N 1
ATOM 1540 C CA . LEU A 1 210 ? 13.077 -0.289 -21.889 1.00 98.56 210 LEU A CA 1
ATOM 1541 C C . LEU A 1 210 ? 13.705 1.054 -22.272 1.00 98.56 210 LEU A C 1
ATOM 1543 O O . LEU A 1 210 ? 14.557 1.114 -23.157 1.00 98.56 210 LEU A O 1
ATOM 1547 N N . ASN A 1 211 ? 13.327 2.105 -21.547 1.00 98.56 211 ASN A N 1
ATOM 1548 C CA . ASN A 1 211 ? 13.913 3.437 -21.626 1.00 98.56 211 ASN A CA 1
ATOM 1549 C C . ASN A 1 211 ? 14.730 3.692 -20.359 1.00 98.56 211 ASN A C 1
ATOM 1551 O O . ASN A 1 211 ? 14.177 4.044 -19.316 1.00 98.56 211 ASN A O 1
ATOM 1555 N N . ASN A 1 212 ? 16.046 3.500 -20.439 1.00 98.12 212 ASN A N 1
ATOM 1556 C CA . ASN A 1 212 ? 16.937 3.704 -19.303 1.00 98.12 212 ASN A CA 1
ATOM 1557 C C . ASN A 1 212 ? 17.744 5.004 -19.432 1.00 98.12 212 ASN A C 1
ATOM 1559 O O . ASN A 1 212 ? 18.630 5.110 -20.278 1.00 98.12 212 ASN A O 1
ATOM 1563 N N . HIS A 1 213 ? 17.473 5.947 -18.535 1.00 97.75 213 HIS A N 1
ATOM 1564 C CA . HIS A 1 213 ? 18.248 7.167 -18.295 1.00 97.75 213 HIS A CA 1
ATOM 1565 C C . HIS A 1 213 ? 18.869 7.214 -16.886 1.00 97.75 213 HIS A C 1
ATOM 1567 O O . HIS A 1 213 ? 19.654 8.116 -16.602 1.00 97.75 213 HIS A O 1
ATOM 1573 N N . GLY A 1 214 ? 18.526 6.254 -16.023 1.00 97.31 214 GLY A N 1
ATOM 1574 C CA . GLY A 1 214 ? 19.077 6.077 -14.684 1.00 97.31 214 GLY A CA 1
ATOM 1575 C C . GLY A 1 214 ? 20.025 4.878 -14.575 1.00 97.31 214 GLY A C 1
ATOM 1576 O O . GLY A 1 214 ? 20.681 4.472 -15.541 1.00 97.31 214 GLY A O 1
ATOM 1577 N N . THR A 1 215 ? 20.076 4.293 -13.381 1.00 98.06 215 THR A N 1
ATOM 1578 C CA . THR A 1 215 ? 20.917 3.134 -13.057 1.00 98.06 215 THR A CA 1
ATOM 1579 C C . THR A 1 215 ? 20.096 1.849 -13.053 1.00 98.06 215 THR A C 1
ATOM 1581 O O . THR A 1 215 ? 19.069 1.776 -12.378 1.00 98.06 215 THR A O 1
ATOM 1584 N N . LEU A 1 216 ? 20.592 0.832 -13.762 1.00 96.12 216 LEU A N 1
ATOM 1585 C CA . LEU A 1 216 ? 20.205 -0.573 -13.622 1.00 96.12 216 LEU A CA 1
ATOM 1586 C C . LEU A 1 216 ? 21.459 -1.339 -13.190 1.00 96.12 216 LEU A C 1
ATOM 1588 O O . LEU A 1 216 ? 22.452 -1.294 -13.920 1.00 96.12 216 LEU A O 1
ATOM 1592 N N . GLY A 1 217 ? 21.443 -1.984 -12.022 1.00 88.88 217 GLY A N 1
ATOM 1593 C CA . GLY A 1 217 ? 22.639 -2.635 -11.467 1.00 88.88 217 GLY A CA 1
ATOM 1594 C C . GLY A 1 217 ? 22.341 -3.821 -10.581 1.00 88.88 217 GLY A C 1
ATOM 1595 O O . GLY A 1 217 ? 21.662 -3.608 -9.560 1.00 88.88 217 GLY A O 1
#

Sequence (217 aa):
MQVQAATVRNEGKIVSGIQDDKRIAGKQLKITAERLDNQGELNASGHLAVQANAVQNTGKIAANSAKLEAKQQVKNSGQIVTAQTLTVTTKQLDNSGTLHTESDLRVVAESVDNSGKIVAAEELNIAASDLNNSGEMLIDGHLHLHVDGDLNNTGLIAAKGDADIRAATLTQDGGQILSGQDIQLRI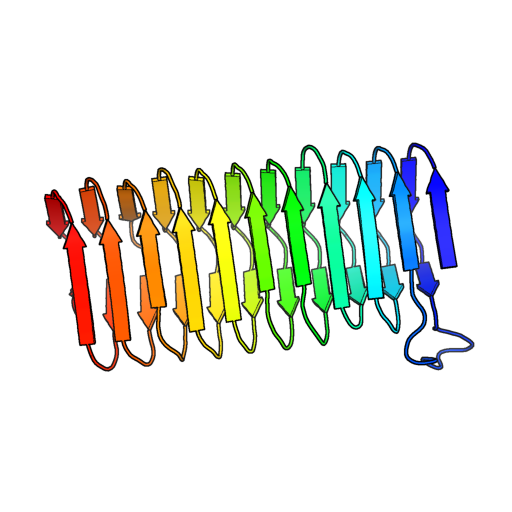SDVLHNLGIISASRHAHITAHALNNHGTLG

InterPro domains:
  IPR008619 Filamentous haemagglutinin repeat [PF05594] (22-78)
  IPR008619 Filamentous haemagglutinin repeat [PF05594] (83-155)
  IPR010069 Toxin CdiA-like, Filamentous hemagglutinin motif repeats [TIGR01731] (25-59)
  IPR010069 Toxin CdiA-like, Filamentous hemagglutinin motif repeats [TIGR01731] (78-116)
  IPR010069 Toxin CdiA-like, Filamentous hemagglutinin motif repeats [TIGR01731] (116-155)
  IPR010069 Toxin CdiA-like, Filamentous hemagglutinin motif repeats [TIGR01731] (155-193)
  IPR011050 Pectin lyase fold/virulence factor [SSF51126] (40-185)
  IPR012334 Pectin lyase fold [G3DSA:2.160.20.10] (2-217)

Organism: NCBI:txid2293833

Mean predicted aligned error: 2.77 Å

Nearest PDB structures (foldseek):
  3jx8-assembly2_D  TM=3.134E-01  e=9.197E+00  Parabacteroides distasonis ATCC 8503
  3lyc-assembly2_C  TM=2.918E-01  e=7.883E+00  Parabacteroides distasonis ATCC 8503

Secondary structure (DSSP, 8-state):
-EEE-SEEEESSEEEESEETTEE-TT--EEEE-SEEEESSEEEEEEEEEEEEEEEEESSEEEEEEEEEEEEEEEEESSEEEESS-EEEE-SEEEESSEEEESS-EEEE-SEEEESSEEEESSEEEEEESEEEESSEEEESSEEEEEESSEEEESSEEEESS-EEEEESEEEESS-EEEESS-EEEEEEEEEEESSEEEESS-EEEEEEEEEESSEE-

Radius of gyration: 18.14 Å; Cα contacts (8 Å, |Δi|>4): 780; chains: 1; bounding box: 46×23×58 Å

Solvent-accessible surface area (backbone atoms only — not comparable to full-atom values): 9005 Å² total; per-residue (Å²): 85,78,45,78,42,65,65,45,78,36,76,55,75,53,68,17,33,62,56,95,93,39,76,43,76,64,26,37,28,40,38,42,30,45,34,36,40,33,56,20,39,40,38,13,43,12,44,29,40,39,39,26,36,30,38,39,31,60,19,40,38,40,22,33,21,36,38,40,40,18,70,44,27,37,38,33,60,19,40,39,42,23,63,25,44,35,36,39,37,29,34,32,36,41,31,60,18,38,43,38,20,64,20,34,33,39,39,40,31,44,33,38,40,33,60,19,39,40,38,16,45,34,33,36,38,37,40,26,38,28,37,40,32,60,19,40,37,45,25,59,22,35,35,38,39,42,26,66,32,46,36,39,29,51,18,42,37,39,19,49,23,37,32,42,39,34,22,26,28,36,38,28,58,68,10,38,40,40,18,58,24,35,30,38,39,46,25,70,36,42,34,38,32,51,18,40,40,36,23,68,68,43,69,48,78,46,53,72,37,78,49,78,76,42,48,79,75

pLDDT: mean 97.73, std 3.42, range [78.81, 99.0]

Foldseek 3Di:
DEAEDQEAAALEEDEFQQDPNDRRAAGEYEYEYQEYHACEEYEYNHEYEYHYQEYEHCYEYEHCEYAHHHAAEYADQYEYEHAEEYEYEHQEYHAQYEYEYCAEYYYEYQEYEANHEYEHAAEYAYAYCEYEANEEYEYAHEYHAHHAEEYEYCEEYEYQYEYEHEHCEYAHAQYEAEYVAEYEYHHAEEYHACHYYDHPYYYHYDHPYYHDPYDDD